Protein AF-A0A9D4VU17-F1 (afdb_monomer_lite)

Radius of gyration: 23.66 Å; chains: 1; bounding box: 59×59×57 Å

Structure (mmCIF, N/CA/C/O backbone):
data_AF-A0A9D4VU17-F1
#
_entry.id   AF-A0A9D4VU17-F1
#
loop_
_atom_site.group_PDB
_atom_site.id
_atom_site.type_symbol
_atom_site.label_atom_id
_atom_site.label_alt_id
_atom_site.label_comp_id
_atom_site.label_asym_id
_atom_site.label_entity_id
_atom_site.label_seq_id
_atom_site.pdbx_PDB_ins_code
_atom_site.Cartn_x
_atom_site.Cartn_y
_atom_site.Cartn_z
_atom_site.occupancy
_atom_site.B_iso_or_equiv
_atom_site.auth_seq_id
_atom_site.auth_comp_id
_atom_site.auth_asym_id
_atom_site.auth_atom_id
_atom_site.pdbx_PDB_model_num
ATOM 1 N N . MET A 1 1 ? -28.775 25.127 5.086 1.00 51.19 1 MET A N 1
ATOM 2 C CA . MET A 1 1 ? -27.783 24.186 5.653 1.00 51.19 1 MET A CA 1
ATOM 3 C C . MET A 1 1 ? -27.548 23.067 4.650 1.00 51.19 1 MET A C 1
ATOM 5 O O . MET A 1 1 ? -28.508 22.643 4.019 1.00 51.19 1 MET A O 1
ATOM 9 N N . SER A 1 2 ? -26.298 22.647 4.430 1.00 63.25 2 SER A N 1
ATOM 10 C CA . SER A 1 2 ? -25.996 21.552 3.494 1.00 63.25 2 SER A CA 1
ATOM 11 C C . SER A 1 2 ? -26.640 20.259 3.992 1.00 63.25 2 SER A C 1
ATOM 13 O O . SER A 1 2 ? -26.365 19.844 5.111 1.00 63.25 2 SER A O 1
ATOM 15 N N . THR A 1 3 ? -27.484 19.626 3.178 1.00 77.94 3 THR A N 1
ATOM 16 C CA . THR A 1 3 ? -28.106 18.319 3.468 1.00 77.94 3 THR A CA 1
ATOM 17 C C . THR A 1 3 ? -27.304 17.149 2.893 1.00 77.94 3 THR A C 1
ATOM 19 O O . THR A 1 3 ? -27.727 15.997 2.978 1.00 77.94 3 THR A O 1
ATOM 22 N N . LYS A 1 4 ? -26.145 17.437 2.287 1.00 85.31 4 LYS A N 1
ATOM 23 C CA . LYS A 1 4 ? -25.330 16.484 1.527 1.00 85.31 4 LYS A CA 1
ATOM 24 C C . LYS A 1 4 ? -23.937 16.342 2.129 1.00 85.31 4 LYS A C 1
ATOM 26 O O . LYS A 1 4 ? -23.387 17.309 2.660 1.00 85.31 4 LYS A O 1
ATOM 31 N N . GLN A 1 5 ? -23.380 15.141 2.002 1.00 86.12 5 GLN A N 1
ATOM 32 C CA . GLN A 1 5 ? -21.989 14.845 2.333 1.00 86.12 5 GLN A CA 1
ATOM 33 C C . GLN A 1 5 ? -21.035 15.671 1.466 1.00 86.12 5 GLN A C 1
ATOM 35 O O . GLN A 1 5 ? -21.321 15.969 0.302 1.00 86.12 5 GLN A O 1
ATOM 40 N N . LEU A 1 6 ? -19.879 16.017 2.028 1.00 84.12 6 LEU A N 1
ATOM 41 C CA . LEU A 1 6 ? -18.801 16.634 1.267 1.00 84.12 6 LEU A CA 1
ATOM 42 C C . LEU A 1 6 ? -18.226 15.618 0.263 1.00 84.12 6 LEU A C 1
ATOM 44 O O . LEU A 1 6 ? -18.105 14.434 0.598 1.00 84.12 6 LEU A O 1
ATOM 48 N N . PRO A 1 7 ? -17.811 16.056 -0.943 1.00 82.00 7 PRO A N 1
ATOM 49 C CA . PRO A 1 7 ? -17.405 15.184 -2.054 1.00 82.00 7 PRO A CA 1
ATOM 50 C C . PRO A 1 7 ? -16.007 14.568 -1.863 1.00 82.00 7 PRO A C 1
ATOM 52 O O . PRO A 1 7 ? -15.295 14.290 -2.824 1.00 82.00 7 PRO A O 1
ATOM 55 N N . PHE A 1 8 ? -15.589 14.378 -0.616 1.00 79.44 8 PHE A N 1
ATOM 56 C CA . PHE A 1 8 ? -14.314 13.786 -0.254 1.00 79.44 8 PHE A CA 1
ATOM 57 C C . PHE A 1 8 ? -14.536 12.371 0.292 1.00 79.44 8 PHE A C 1
ATOM 59 O O . PHE A 1 8 ? -15.479 12.155 1.063 1.00 79.44 8 PHE A O 1
ATOM 66 N N . PRO A 1 9 ? -13.676 11.400 -0.057 1.00 72.25 9 PRO A N 1
ATOM 67 C CA . PRO A 1 9 ? -13.704 10.067 0.535 1.00 72.25 9 PRO A CA 1
ATOM 68 C C . PRO A 1 9 ? -13.539 10.073 2.062 1.00 72.25 9 PRO A C 1
ATOM 70 O O . PRO A 1 9 ? -13.028 11.021 2.665 1.00 72.25 9 PRO A O 1
ATOM 73 N N . THR A 1 10 ? -13.932 8.976 2.702 1.00 75.25 10 THR A N 1
ATOM 74 C CA . THR A 1 10 ? -13.738 8.759 4.142 1.00 75.25 10 THR A CA 1
ATOM 75 C C . THR A 1 10 ? -12.243 8.746 4.493 1.00 75.25 10 THR A C 1
ATOM 77 O O . THR A 1 10 ? -11.455 8.062 3.840 1.00 75.25 10 THR A O 1
ATOM 80 N N . GLY A 1 11 ? -11.839 9.486 5.530 1.00 74.75 11 GLY A N 1
ATOM 81 C CA . GLY A 1 11 ? -10.439 9.621 5.943 1.00 74.75 11 GLY A CA 1
ATOM 82 C C . GLY A 1 11 ? -9.583 10.434 4.967 1.00 74.75 11 GLY A C 1
ATOM 83 O O . GLY A 1 11 ? -8.423 10.095 4.732 1.00 74.75 11 GLY A O 1
ATOM 84 N N . SER A 1 12 ? -10.134 11.489 4.373 1.00 79.88 12 SER A N 1
ATOM 85 C CA . SER A 1 12 ? -9.384 12.381 3.481 1.00 79.88 12 SER A CA 1
ATOM 86 C C . SER A 1 12 ? -8.476 13.360 4.229 1.00 79.88 12 SER A C 1
ATOM 88 O O . SER A 1 12 ? -7.417 13.702 3.710 1.00 79.88 12 SER A O 1
ATOM 90 N N . PHE A 1 13 ? -8.841 13.775 5.447 1.00 85.38 13 PHE A N 1
ATOM 91 C CA . PHE A 1 13 ? -8.178 14.881 6.144 1.00 85.38 13 PHE A CA 1
ATOM 92 C C . PHE A 1 13 ? -7.547 14.461 7.471 1.00 85.38 13 PHE A C 1
ATOM 94 O O . PHE A 1 13 ? -8.052 13.594 8.181 1.00 85.38 13 PHE A O 1
ATOM 101 N N . GLU A 1 14 ? -6.435 15.105 7.814 1.00 83.44 14 GLU A N 1
ATOM 102 C CA . GLU A 1 14 ? -5.718 14.921 9.086 1.00 83.44 14 GLU A CA 1
ATOM 103 C C . GLU A 1 14 ? -6.141 15.934 10.138 1.00 83.44 14 GLU A C 1
ATOM 105 O O . GLU A 1 14 ? -6.007 15.687 11.331 1.00 83.44 14 GLU A O 1
ATOM 110 N N . MET A 1 15 ? -6.668 17.066 9.687 1.00 92.38 15 MET A N 1
ATOM 111 C CA . MET A 1 15 ? -7.205 18.099 10.541 1.00 92.38 15 MET A CA 1
ATOM 112 C C . MET A 1 15 ? -8.434 18.703 9.880 1.00 92.38 15 MET A C 1
ATOM 114 O O . MET A 1 15 ? -8.425 18.995 8.685 1.00 92.38 15 MET A O 1
ATOM 118 N N . ILE A 1 16 ? -9.481 18.904 10.669 1.00 93.12 16 ILE A N 1
ATOM 119 C CA . ILE A 1 16 ? -10.638 19.711 10.298 1.00 93.12 16 ILE A CA 1
ATOM 120 C C . ILE A 1 16 ? -10.711 20.836 11.319 1.00 93.12 16 ILE A C 1
ATOM 122 O O . ILE A 1 16 ? -10.840 20.584 12.516 1.00 93.12 16 ILE A O 1
ATOM 126 N N . HIS A 1 17 ? -10.598 22.077 10.852 1.00 92.38 17 HIS A N 1
ATOM 127 C CA . HIS A 1 17 ? -10.687 23.260 11.699 1.00 92.38 17 HIS A CA 1
ATOM 128 C C . HIS A 1 17 ? -11.925 24.063 11.344 1.00 92.38 17 HIS A C 1
ATOM 130 O O . HIS A 1 17 ? -12.087 24.497 10.207 1.00 92.38 17 HIS A O 1
ATOM 136 N N . CYS A 1 18 ? -12.767 24.302 12.342 1.00 87.69 18 CYS A N 1
ATOM 137 C CA . CYS A 1 18 ? -13.839 25.269 12.250 1.00 87.69 18 CYS A CA 1
ATOM 138 C C . CYS A 1 18 ? -13.432 26.566 12.955 1.00 87.69 18 CYS A C 1
ATOM 140 O O . CYS A 1 18 ? -13.487 26.656 14.182 1.00 87.69 18 CYS A O 1
ATOM 142 N N . SER A 1 19 ? -13.012 27.569 12.181 1.00 83.75 19 SER A N 1
ATOM 143 C CA . SER A 1 19 ? -12.656 28.895 12.694 1.00 83.75 19 SER A CA 1
ATOM 144 C C . SER A 1 19 ? -13.832 29.853 12.559 1.00 83.75 19 SER A C 1
ATOM 146 O O . SER A 1 19 ? -14.275 30.141 11.450 1.00 83.75 19 SER A O 1
ATOM 148 N N . ARG A 1 20 ? -14.346 30.357 13.688 1.00 75.75 20 ARG A N 1
ATOM 149 C CA . ARG A 1 20 ? -15.502 31.272 13.750 1.00 75.75 20 ARG A CA 1
ATOM 150 C C . ARG A 1 20 ? -16.760 30.724 13.071 1.00 75.75 20 ARG A C 1
ATOM 152 O O . ARG A 1 20 ? -17.563 31.477 12.522 1.00 75.75 20 ARG A O 1
ATOM 159 N N . CYS A 1 21 ? -16.937 29.411 13.118 1.00 71.19 21 CYS A N 1
ATOM 160 C CA . CYS A 1 21 ? -18.095 28.773 12.521 1.00 71.19 21 CYS A CA 1
ATOM 161 C C . CYS A 1 21 ? -19.371 29.085 13.300 1.00 71.19 21 CYS A C 1
ATOM 163 O O . CYS A 1 21 ? -19.393 29.024 14.527 1.00 71.19 21 CYS A O 1
ATOM 165 N N . ARG A 1 22 ? -20.448 29.367 12.567 1.00 76.38 22 ARG A N 1
ATOM 166 C CA . ARG A 1 22 ? -21.829 29.359 13.074 1.00 76.38 22 ARG A CA 1
ATOM 167 C C . ARG A 1 22 ? -22.499 28.029 12.725 1.00 76.38 22 ARG A C 1
ATOM 169 O O . ARG A 1 22 ? -23.569 28.005 12.132 1.00 76.38 22 ARG A O 1
ATOM 176 N N . ILE A 1 23 ? -21.762 26.940 12.942 1.00 80.88 23 ILE A N 1
ATOM 177 C CA . ILE A 1 23 ? -22.233 25.580 12.691 1.00 80.88 23 ILE A CA 1
ATOM 178 C C . ILE A 1 23 ? -22.493 24.956 14.049 1.00 80.88 23 ILE A C 1
ATOM 180 O O . ILE A 1 23 ? -21.557 24.736 14.821 1.00 80.88 23 ILE A O 1
ATOM 184 N N . ASP A 1 24 ? -23.751 24.636 14.304 1.00 84.88 24 ASP A N 1
ATOM 185 C CA . ASP A 1 24 ? -24.173 23.955 15.514 1.00 84.88 24 ASP A CA 1
ATOM 186 C C . ASP A 1 24 ? -23.913 22.453 15.376 1.00 84.88 24 ASP A C 1
ATOM 188 O O . ASP A 1 24 ? -24.774 21.656 15.016 1.00 84.88 24 ASP A O 1
ATOM 192 N N . PHE A 1 25 ? -22.668 22.048 15.646 1.00 86.88 25 PHE A N 1
ATOM 193 C CA . PHE A 1 25 ? -22.210 20.656 15.512 1.00 86.88 25 PHE A CA 1
ATOM 194 C C . PHE A 1 25 ? -22.961 19.647 16.391 1.00 86.88 25 PHE A C 1
ATOM 196 O O . PHE A 1 25 ? -22.824 18.447 16.169 1.00 86.88 25 PHE A O 1
ATOM 203 N N . HIS A 1 26 ? -23.712 20.125 17.383 1.00 85.06 26 HIS A N 1
ATOM 204 C CA . HIS A 1 26 ? -24.502 19.322 18.310 1.00 85.06 26 HIS A CA 1
ATOM 205 C C . HIS A 1 26 ? -25.949 19.094 17.837 1.00 85.06 26 HIS A C 1
ATOM 207 O O . HIS A 1 26 ? -26.621 18.208 18.361 1.00 85.06 26 HIS A O 1
ATOM 213 N N . GLU A 1 27 ? -26.445 19.884 16.880 1.00 84.81 27 GLU A N 1
ATOM 214 C CA . GLU A 1 27 ? -27.807 19.756 16.361 1.00 84.81 27 GLU A CA 1
ATOM 215 C C . GLU A 1 27 ? -27.966 18.531 15.455 1.00 84.81 27 GLU A C 1
ATOM 217 O O . GLU A 1 27 ? -26.988 17.984 14.932 1.00 84.81 27 GLU A O 1
ATOM 222 N N . ASN A 1 28 ? -29.222 18.120 15.243 1.00 83.94 28 ASN A N 1
ATOM 223 C CA . ASN A 1 28 ? -29.592 16.975 14.406 1.00 83.94 28 ASN A CA 1
ATOM 224 C C . ASN A 1 28 ? -28.785 15.713 14.769 1.00 83.94 28 ASN A C 1
ATOM 226 O O . ASN A 1 28 ? -28.168 15.101 13.897 1.00 83.94 28 ASN A O 1
ATOM 230 N N . ASP A 1 29 ? -28.713 15.388 16.067 1.00 82.12 29 ASP A N 1
ATOM 231 C CA . ASP A 1 29 ? -27.946 14.257 16.622 1.00 82.12 29 ASP A CA 1
ATOM 232 C C . ASP A 1 29 ? -26.462 14.221 16.215 1.00 82.12 29 ASP A C 1
ATOM 234 O O . ASP A 1 29 ? -25.815 13.168 16.121 1.00 82.12 29 ASP A O 1
ATOM 238 N N . GLY A 1 30 ? -25.895 15.404 15.984 1.00 85.12 30 GLY A N 1
ATOM 239 C CA . GLY A 1 30 ? -24.497 15.554 15.628 1.00 85.12 30 GLY A CA 1
ATOM 240 C C . GLY A 1 30 ? -24.184 15.187 14.181 1.00 85.12 30 GLY A C 1
ATOM 241 O O . GLY A 1 30 ? -23.055 14.801 13.874 1.00 85.12 30 GLY A O 1
ATOM 242 N N . ILE A 1 31 ? -25.137 15.308 13.256 1.00 88.50 31 ILE A N 1
ATOM 243 C CA . ILE A 1 31 ? -24.932 14.917 11.854 1.00 88.50 31 ILE A CA 1
ATOM 244 C C . ILE A 1 31 ? -23.689 15.571 11.212 1.00 88.50 31 ILE A C 1
ATOM 246 O O . ILE A 1 31 ? -22.954 14.928 10.459 1.00 88.50 31 ILE A O 1
ATOM 250 N N . PHE A 1 32 ? -23.382 16.826 11.563 1.00 89.56 32 PHE A N 1
ATOM 251 C CA . PHE A 1 32 ? -22.202 17.540 11.062 1.00 89.56 32 PHE A CA 1
ATOM 252 C C . PHE A 1 32 ? -20.893 17.070 11.705 1.00 89.56 32 PHE A C 1
ATOM 254 O O . PHE A 1 32 ? -19.857 17.017 11.031 1.00 89.56 32 PHE A O 1
ATOM 261 N N . ILE A 1 33 ? -20.914 16.707 12.993 1.00 89.50 33 ILE A N 1
ATOM 262 C CA . ILE A 1 33 ? -19.728 16.158 13.661 1.00 89.50 33 ILE A CA 1
ATOM 263 C C . ILE A 1 33 ? -19.448 14.734 13.166 1.00 89.50 33 ILE A C 1
ATOM 265 O O . ILE A 1 33 ? -18.291 14.383 12.940 1.00 89.50 33 ILE A O 1
ATOM 269 N N . ARG A 1 34 ? -20.494 13.955 12.856 1.00 88.56 34 ARG A N 1
ATOM 270 C CA . ARG A 1 34 ? -20.387 12.629 12.224 1.00 88.56 34 ARG A CA 1
ATOM 271 C C . ARG A 1 34 ? -19.802 12.711 10.818 1.00 88.56 34 ARG A C 1
ATOM 273 O O . ARG A 1 34 ? -18.886 11.952 10.506 1.00 88.56 34 ARG A O 1
ATOM 280 N N . GLU A 1 35 ? -20.239 13.670 10.004 1.00 88.62 35 GLU A N 1
ATOM 281 C CA . GLU A 1 35 ? -19.639 13.928 8.689 1.00 88.62 35 GLU A CA 1
ATOM 282 C C . GLU A 1 35 ? -18.173 14.368 8.799 1.00 88.62 35 GLU A C 1
ATOM 284 O O . GLU A 1 35 ? -17.310 13.849 8.088 1.00 88.62 35 GLU A O 1
ATOM 289 N N . SER A 1 36 ? -17.854 15.249 9.752 1.00 90.38 36 SER A N 1
ATOM 290 C CA . SER A 1 36 ? -16.460 15.592 10.061 1.00 90.38 36 SER A CA 1
ATOM 291 C C . SER A 1 36 ? -15.667 14.337 10.439 1.00 90.38 36 SER A C 1
ATOM 293 O O . SER A 1 36 ? -14.556 14.128 9.961 1.00 90.38 36 SER A O 1
ATOM 295 N N . GLY A 1 37 ? -16.263 13.434 11.218 1.00 88.62 37 GLY A N 1
ATOM 296 C CA . GLY A 1 37 ? -15.655 12.163 11.586 1.00 88.62 37 GLY A CA 1
ATOM 297 C C . GLY A 1 37 ? -15.478 11.174 10.445 1.00 88.62 37 GLY A C 1
ATOM 298 O O . GLY A 1 37 ? -14.492 10.434 10.453 1.00 88.62 37 GLY A O 1
ATOM 299 N N . ARG A 1 38 ? -16.364 11.173 9.447 1.00 86.94 38 ARG A N 1
ATOM 300 C CA . ARG A 1 38 ? -16.181 10.419 8.202 1.00 86.94 38 ARG A CA 1
ATOM 301 C C . ARG A 1 38 ? -14.950 10.927 7.457 1.00 86.94 38 ARG A C 1
ATOM 303 O O . ARG A 1 38 ? -14.122 10.140 7.010 1.00 86.94 38 ARG A O 1
ATOM 310 N N . LEU A 1 39 ? -14.807 12.241 7.351 1.00 86.56 39 LEU A N 1
ATOM 311 C CA . LEU A 1 39 ? -13.727 12.896 6.620 1.00 86.56 39 LEU A CA 1
ATOM 312 C C . LEU A 1 39 ? -12.370 12.815 7.324 1.00 86.56 39 LEU A C 1
ATOM 314 O O . LEU A 1 39 ? -11.338 12.740 6.655 1.00 86.56 39 LEU A O 1
ATOM 318 N N . LEU A 1 40 ? -12.367 12.796 8.654 1.00 87.00 40 LEU A N 1
ATOM 319 C CA . LEU A 1 40 ? -11.160 12.766 9.467 1.00 87.00 40 LEU A CA 1
ATOM 320 C C . LEU A 1 40 ? -10.533 11.361 9.512 1.00 87.00 40 LEU A C 1
ATOM 322 O O . LEU A 1 40 ? -11.207 10.352 9.754 1.00 87.00 40 LEU A O 1
ATOM 326 N N . ARG A 1 41 ? -9.218 11.281 9.301 1.00 78.75 41 ARG A N 1
ATOM 327 C CA . ARG A 1 41 ? -8.417 10.056 9.466 1.00 78.75 41 ARG A CA 1
ATOM 328 C C . ARG A 1 41 ? -8.339 9.625 10.933 1.00 78.75 41 ARG A C 1
ATOM 330 O O . ARG A 1 41 ? -8.543 10.433 11.837 1.00 78.75 41 ARG A O 1
ATOM 337 N N . SER A 1 42 ? -8.013 8.353 11.174 1.00 76.56 42 SER A N 1
ATOM 338 C CA . SER A 1 42 ? -7.587 7.902 12.507 1.00 76.56 42 SER A CA 1
ATOM 339 C C . SER A 1 42 ? -6.365 8.709 12.963 1.00 76.56 42 SER A C 1
ATOM 341 O O . SER A 1 42 ? -5.480 8.997 12.158 1.00 76.56 42 SER A O 1
ATOM 343 N N . ASN A 1 43 ? -6.335 9.086 14.239 1.00 80.88 43 ASN A N 1
ATOM 344 C CA . ASN A 1 43 ? -5.428 10.061 14.857 1.00 80.88 43 ASN A CA 1
ATOM 345 C C . ASN A 1 43 ? -5.468 11.477 14.254 1.00 80.88 43 ASN A C 1
ATOM 347 O O . ASN A 1 43 ? -4.562 12.270 14.500 1.00 80.88 43 ASN A O 1
ATOM 351 N N . GLY A 1 44 ? -6.495 11.811 13.469 1.00 86.62 44 GLY A N 1
ATOM 352 C CA . GLY A 1 44 ? -6.708 13.177 13.002 1.00 86.62 44 GLY A CA 1
ATOM 353 C C . GLY A 1 44 ? -7.276 14.087 14.094 1.00 86.62 44 GLY A C 1
ATOM 354 O O . GLY A 1 44 ? -7.844 13.615 15.083 1.00 86.62 44 GLY A O 1
ATOM 355 N N . TYR A 1 45 ? -7.154 15.396 13.882 1.00 92.62 45 TYR A N 1
ATOM 356 C CA . TYR A 1 45 ? -7.566 16.438 14.820 1.00 92.62 45 TYR A CA 1
ATOM 357 C C . TYR A 1 45 ? -8.825 17.168 14.355 1.00 92.62 45 TYR A C 1
ATOM 359 O O . TYR A 1 45 ? -8.902 17.661 13.230 1.00 92.62 45 TYR A O 1
ATOM 367 N N . PHE A 1 46 ? -9.800 17.306 15.243 1.00 93.56 46 PHE A N 1
ATOM 368 C CA . PHE A 1 46 ? -10.904 18.239 15.055 1.00 93.56 46 PHE A CA 1
ATOM 369 C C . PHE A 1 46 ? -10.673 19.455 15.946 1.00 93.56 46 PHE A C 1
ATOM 371 O O . PHE A 1 46 ? -10.541 19.321 17.161 1.00 93.56 46 PHE A O 1
ATOM 378 N N . VAL A 1 47 ? -10.602 20.639 15.343 1.00 92.12 47 VAL A N 1
ATOM 379 C CA . VAL A 1 47 ? -10.398 21.903 16.051 1.00 92.12 47 VAL A CA 1
ATOM 380 C C . VAL A 1 47 ? -11.659 22.737 15.922 1.00 92.12 47 VAL A C 1
ATOM 382 O O . VAL A 1 47 ? -12.077 23.087 14.818 1.00 92.12 47 VAL A O 1
ATOM 385 N N . TYR A 1 48 ? -12.246 23.090 17.057 1.00 89.12 48 TYR A N 1
ATOM 386 C CA . TYR A 1 48 ? -13.395 23.979 17.132 1.00 89.12 48 TYR A CA 1
ATOM 387 C C . TYR A 1 48 ? -12.964 25.287 17.782 1.00 89.12 48 TYR A C 1
ATOM 389 O O . TYR A 1 48 ? -12.654 25.320 18.972 1.00 89.12 48 TYR A O 1
ATOM 397 N N . SER A 1 49 ? -12.919 26.356 16.990 1.00 85.25 49 SER A N 1
ATOM 398 C CA . SER A 1 49 ? -12.608 27.707 17.454 1.00 85.25 49 SER A CA 1
ATOM 399 C C . SER A 1 49 ? -13.848 28.583 17.310 1.00 85.25 49 SER A C 1
ATOM 401 O O . SER A 1 49 ? -14.075 29.182 16.255 1.00 85.25 49 SER A O 1
ATOM 403 N N . ALA A 1 50 ? -14.661 28.655 18.362 1.00 72.69 50 ALA A N 1
ATOM 404 C CA . ALA A 1 50 ? -15.868 29.476 18.381 1.00 72.69 50 ALA A CA 1
ATOM 405 C C . ALA A 1 50 ? -15.587 30.844 19.033 1.00 72.69 50 ALA A C 1
ATOM 407 O O . ALA A 1 50 ? -14.861 30.901 20.025 1.00 72.69 50 ALA A O 1
ATOM 408 N N . PRO A 1 51 ? -16.144 31.960 18.523 1.00 58.62 51 PRO A N 1
ATOM 409 C CA . PRO A 1 51 ? -15.931 33.281 19.113 1.00 58.62 51 PRO A CA 1
ATOM 410 C C . PRO A 1 51 ? -16.408 33.338 20.578 1.00 58.62 51 PRO A C 1
ATOM 412 O O . PRO A 1 51 ? -17.283 32.564 20.972 1.00 58.62 51 PRO A O 1
ATOM 415 N N . PRO A 1 52 ? -15.958 34.328 21.373 1.00 53.81 52 PRO A N 1
ATOM 416 C CA . PRO A 1 52 ? -16.411 34.513 22.755 1.00 53.81 52 PRO A CA 1
ATOM 417 C C . PRO A 1 52 ? -17.894 34.913 22.860 1.00 53.81 52 PRO A C 1
ATOM 419 O O . PRO A 1 52 ? -18.397 35.063 23.970 1.00 53.81 52 PRO A O 1
ATOM 422 N N . ALA A 1 53 ? -18.591 35.072 21.728 1.00 46.84 53 ALA A N 1
ATOM 423 C CA . ALA A 1 53 ? -20.009 35.404 21.650 1.00 46.84 53 ALA A CA 1
ATOM 424 C C . ALA A 1 53 ? -20.895 34.394 22.397 1.00 46.84 53 ALA A C 1
ATOM 426 O O . ALA A 1 53 ? -21.838 34.811 23.056 1.00 46.84 53 ALA A O 1
ATOM 427 N N . TYR A 1 54 ? -20.546 33.104 22.390 1.00 57.00 54 TYR A N 1
ATOM 428 C CA . TYR A 1 54 ? -21.347 32.089 23.077 1.00 57.00 54 TYR A CA 1
ATOM 429 C C . TYR A 1 54 ? -21.053 31.983 24.580 1.00 57.00 54 TYR A C 1
ATOM 431 O O . TYR A 1 54 ? -21.878 31.493 25.330 1.00 57.00 54 TYR A O 1
ATOM 439 N N . ARG A 1 55 ? -19.925 32.505 25.085 1.00 56.50 55 ARG A N 1
ATOM 440 C CA . ARG A 1 55 ? -19.554 32.360 26.510 1.00 56.50 55 ARG A CA 1
ATOM 441 C C . ARG A 1 55 ? -20.526 33.073 27.470 1.00 56.50 55 ARG A C 1
ATOM 443 O O . ARG A 1 55 ? -20.555 32.748 28.651 1.00 56.50 55 ARG A O 1
ATOM 450 N N . LYS A 1 56 ? -21.280 34.066 26.982 1.00 55.53 56 LYS A N 1
ATOM 451 C CA . LYS A 1 56 ? -22.292 34.804 27.760 1.00 55.53 56 LYS A CA 1
ATOM 452 C C . LYS A 1 56 ? -23.713 34.265 27.577 1.00 55.53 56 LYS A C 1
ATOM 454 O O . LYS A 1 56 ? -24.615 34.750 28.255 1.00 55.53 56 LYS A O 1
ATOM 459 N N . ASP A 1 57 ? -23.906 33.310 26.674 1.00 63.72 57 ASP A N 1
ATOM 460 C CA . ASP A 1 57 ? -25.211 32.720 26.414 1.00 63.72 57 ASP A CA 1
ATOM 461 C C . ASP A 1 57 ? -25.508 31.655 27.473 1.00 63.72 57 ASP A C 1
ATOM 463 O O . ASP A 1 57 ? -24.647 30.822 27.775 1.00 63.72 57 ASP A O 1
ATOM 467 N N . LYS A 1 58 ? -26.707 31.679 28.065 1.00 64.38 58 LYS A N 1
ATOM 468 C CA . LYS A 1 58 ? -27.069 30.742 29.149 1.00 64.38 58 LYS A CA 1
ATOM 469 C C . LYS A 1 58 ? -27.053 29.282 28.683 1.00 64.38 58 LYS A C 1
ATOM 471 O O . LYS A 1 58 ? -26.853 28.389 29.500 1.00 64.38 58 LYS A O 1
ATOM 476 N N . ASP A 1 59 ? -27.189 29.068 27.377 1.00 67.94 59 ASP A N 1
ATOM 477 C CA . ASP A 1 59 ? -27.272 27.752 26.745 1.00 67.94 59 ASP A CA 1
ATOM 478 C C . ASP A 1 59 ? -25.902 27.164 26.368 1.00 67.94 59 ASP A C 1
ATOM 480 O O . ASP A 1 59 ? -25.795 25.979 26.051 1.00 67.94 59 ASP A O 1
ATOM 484 N N . PHE A 1 60 ? -24.819 27.948 26.435 1.00 73.62 60 PHE A N 1
ATOM 485 C CA . PHE A 1 60 ? -23.486 27.482 26.041 1.00 73.62 60 PHE A CA 1
ATOM 486 C C . PHE A 1 60 ? -22.956 26.280 26.838 1.00 73.62 60 PHE A C 1
ATOM 488 O O . PHE A 1 60 ? -22.397 25.381 26.205 1.00 73.62 60 PHE A O 1
ATOM 495 N N . PRO A 1 61 ? -23.143 26.189 28.172 1.00 76.06 61 PRO A N 1
ATOM 496 C CA . PRO A 1 61 ? -22.791 24.982 28.920 1.00 76.06 61 PRO A CA 1
ATOM 497 C C . PRO A 1 61 ? -23.507 23.733 28.383 1.00 76.06 61 PRO A C 1
ATOM 499 O O . PRO A 1 61 ? -22.881 22.696 28.194 1.00 76.06 61 PRO A O 1
ATOM 502 N N . VAL A 1 62 ? -24.789 23.857 28.025 1.00 80.88 62 VAL A N 1
ATOM 503 C CA . VAL A 1 62 ? -25.597 22.749 27.491 1.00 80.88 62 VAL A CA 1
ATOM 504 C C . VAL A 1 62 ? -25.110 22.326 26.103 1.00 80.88 62 VAL A C 1
ATOM 506 O O . VAL A 1 62 ? -25.011 21.134 25.810 1.00 80.88 62 VAL A O 1
ATOM 509 N N . ILE A 1 63 ? -24.785 23.291 25.238 1.00 81.06 63 ILE A N 1
ATOM 510 C CA . ILE A 1 63 ? -24.219 23.033 23.905 1.00 81.06 63 ILE A CA 1
ATOM 511 C C . ILE A 1 63 ? -22.874 22.307 24.022 1.00 81.06 63 ILE A C 1
ATOM 513 O O . ILE A 1 63 ? -22.613 21.350 23.288 1.00 81.06 63 ILE A O 1
ATOM 517 N N . TRP A 1 64 ? -22.029 22.751 24.954 1.00 84.25 64 TRP A N 1
ATOM 518 C CA . TRP A 1 64 ? -20.736 22.139 25.225 1.00 84.25 64 TRP A CA 1
ATOM 519 C C . TRP A 1 64 ? -20.881 20.689 25.694 1.00 84.25 64 TRP A C 1
ATOM 521 O O . TRP A 1 64 ? -20.263 19.805 25.102 1.00 84.25 64 TRP A O 1
ATOM 531 N N . ASP A 1 65 ? -21.748 20.426 26.673 1.00 85.25 65 ASP A N 1
ATOM 532 C CA . ASP A 1 65 ? -21.981 19.078 27.199 1.00 85.25 65 ASP A CA 1
ATOM 533 C C . ASP A 1 65 ? -22.513 18.131 26.118 1.00 85.25 65 ASP A C 1
ATOM 535 O O . ASP A 1 65 ? -22.042 17.000 25.992 1.00 85.25 65 ASP A O 1
ATOM 539 N N . LYS A 1 66 ? -23.431 18.601 25.262 1.00 87.00 66 LYS A N 1
ATOM 540 C CA . LYS A 1 66 ? -23.911 17.823 24.108 1.00 87.00 66 LYS A CA 1
ATOM 541 C C . LYS A 1 66 ? -22.777 17.473 23.143 1.00 87.00 66 LYS A C 1
ATOM 543 O O . LYS A 1 66 ? -22.681 16.327 22.708 1.00 87.00 66 LYS A O 1
ATOM 548 N N . LEU A 1 67 ? -21.911 18.433 22.810 1.00 86.81 67 LEU A N 1
ATOM 549 C CA . LEU A 1 67 ? -20.795 18.207 21.889 1.00 86.81 67 LEU A CA 1
ATOM 550 C C . LEU A 1 67 ? -19.746 17.256 22.483 1.00 86.81 67 LEU A C 1
ATOM 552 O O . LEU A 1 67 ? -19.245 16.375 21.780 1.00 86.81 67 LEU A O 1
ATOM 556 N N . VAL A 1 68 ? -19.430 17.400 23.772 1.00 87.88 68 VAL A N 1
ATOM 557 C CA . VAL A 1 68 ? -18.532 16.483 24.486 1.00 87.88 68 VAL A CA 1
ATOM 558 C C . VAL A 1 68 ? -19.135 15.081 24.516 1.00 87.88 68 VAL A C 1
ATOM 560 O O . VAL A 1 68 ? -18.468 14.147 24.090 1.00 87.88 68 VAL A O 1
ATOM 563 N N . ASN A 1 69 ? -20.410 14.930 24.876 1.00 88.50 69 ASN A N 1
ATOM 564 C CA . ASN A 1 69 ? -21.081 13.628 24.891 1.00 88.50 69 ASN A CA 1
ATOM 565 C C . ASN A 1 69 ? -21.085 12.958 23.508 1.00 88.50 69 ASN A C 1
ATOM 567 O O . ASN A 1 69 ? -20.746 11.780 23.399 1.00 88.50 69 ASN A O 1
ATOM 571 N N . LEU A 1 70 ? -21.392 13.705 22.440 1.00 88.25 70 LEU A N 1
ATOM 572 C CA . LEU A 1 70 ? -21.347 13.198 21.063 1.00 88.25 70 LEU A CA 1
ATOM 573 C C . LEU A 1 70 ? -19.934 12.764 20.658 1.00 88.25 70 LEU A C 1
ATOM 575 O O . LEU A 1 70 ? -19.742 11.665 20.141 1.00 88.25 70 LEU A O 1
ATOM 579 N N . THR A 1 71 ? -18.929 13.605 20.900 1.00 89.31 71 THR A N 1
ATOM 580 C CA . THR A 1 71 ? -17.539 13.296 20.526 1.00 89.31 71 THR A CA 1
ATOM 581 C C . THR A 1 71 ? -16.967 12.138 21.347 1.00 89.31 71 THR A C 1
ATOM 583 O O . THR A 1 71 ? -16.293 11.274 20.787 1.00 89.31 71 THR A O 1
ATOM 586 N N . THR A 1 72 ? -17.305 12.033 22.633 1.00 87.94 72 THR A N 1
ATOM 587 C CA . THR A 1 72 ? -16.968 10.880 23.480 1.00 87.94 72 THR A CA 1
ATOM 588 C C . THR A 1 72 ? -17.664 9.603 23.002 1.00 87.94 72 THR A C 1
ATOM 590 O O . THR A 1 72 ? -17.011 8.565 22.898 1.00 87.94 72 THR A O 1
ATOM 593 N N . ALA A 1 73 ? -18.941 9.665 22.608 1.00 86.44 73 ALA A N 1
ATOM 594 C CA . ALA A 1 73 ? -19.652 8.537 21.995 1.00 86.44 73 ALA A CA 1
ATOM 595 C C . ALA A 1 73 ? -19.020 8.095 20.660 1.00 86.44 73 ALA A C 1
ATOM 597 O O . ALA A 1 73 ? -19.023 6.909 20.323 1.00 86.44 73 ALA A O 1
ATOM 598 N N . MET A 1 74 ? -18.422 9.035 19.922 1.00 86.12 74 MET A N 1
ATOM 599 C CA . MET A 1 74 ? -17.614 8.783 18.723 1.00 86.12 74 MET A CA 1
ATOM 600 C C . MET A 1 74 ? -16.178 8.315 19.030 1.00 86.12 74 MET A C 1
ATOM 602 O O . MET A 1 74 ? -15.382 8.160 18.100 1.00 86.12 74 MET A O 1
ATOM 606 N N . CYS A 1 75 ? -15.843 8.072 20.302 1.00 87.06 75 CYS A N 1
ATOM 607 C CA . CYS A 1 75 ? -14.525 7.649 20.782 1.00 87.06 75 CYS A CA 1
ATOM 608 C C . CYS A 1 75 ? -13.411 8.667 20.498 1.00 87.06 75 CYS A C 1
ATOM 610 O O . CYS A 1 75 ? -12.271 8.305 20.207 1.00 87.06 75 CYS A O 1
ATOM 612 N N . TRP A 1 76 ? -13.739 9.958 20.534 1.00 90.12 76 TRP A N 1
ATOM 613 C CA . TRP A 1 76 ? -12.753 11.028 20.434 1.00 90.12 76 TRP A CA 1
ATOM 614 C C . TRP A 1 76 ? -12.340 11.478 21.823 1.00 90.12 76 TRP A C 1
ATOM 616 O O . TRP A 1 76 ? -13.154 11.537 22.746 1.00 90.12 76 TRP A O 1
ATOM 626 N N . ARG A 1 77 ? -11.073 11.866 21.954 1.00 90.56 77 ARG A N 1
ATOM 627 C CA . ARG A 1 77 ? -10.544 12.423 23.196 1.00 90.56 77 ARG A CA 1
ATOM 628 C C . ARG A 1 77 ? -10.303 13.914 23.040 1.00 90.56 77 ARG A C 1
ATOM 630 O O . ARG A 1 77 ? -9.634 14.343 22.103 1.00 90.56 77 ARG A O 1
ATOM 637 N N . LEU A 1 78 ? -10.819 14.702 23.977 1.00 90.44 78 LEU A N 1
ATOM 638 C CA . LEU A 1 78 ? -10.478 16.116 24.103 1.00 90.44 78 LEU A CA 1
ATOM 639 C C . LEU A 1 78 ? -9.033 16.227 24.616 1.00 90.44 78 LEU A C 1
ATOM 641 O O . LEU A 1 78 ? -8.720 15.735 25.698 1.00 90.44 78 LEU A O 1
ATOM 645 N N . ILE A 1 79 ? -8.146 16.841 23.832 1.00 91.62 79 ILE A N 1
ATOM 646 C CA . ILE A 1 79 ? -6.711 16.952 24.156 1.00 91.62 79 ILE A CA 1
ATOM 647 C C . ILE A 1 79 ? -6.300 18.347 24.611 1.00 91.62 79 ILE A C 1
ATOM 649 O O . ILE A 1 79 ? -5.289 18.503 25.289 1.00 91.62 79 ILE A O 1
ATOM 653 N N . ALA A 1 80 ? -7.066 19.368 24.234 1.00 87.38 80 ALA A N 1
ATOM 654 C CA . ALA A 1 80 ? -6.823 20.733 24.662 1.00 87.38 80 ALA A CA 1
ATOM 655 C C . ALA A 1 80 ? -8.128 21.522 24.671 1.00 87.38 80 ALA A C 1
ATOM 657 O O . ALA A 1 80 ? -8.919 21.443 23.733 1.00 87.38 80 ALA A O 1
ATOM 658 N N . HIS A 1 81 ? -8.316 22.332 25.708 1.00 86.62 81 HIS A N 1
ATOM 659 C CA . HIS A 1 81 ? -9.380 23.321 25.785 1.00 86.62 81 HIS A CA 1
ATOM 660 C C . HIS A 1 81 ? -8.799 24.597 26.395 1.00 86.62 81 HIS A C 1
ATOM 662 O O . HIS A 1 81 ? -8.408 24.618 27.562 1.00 86.62 81 HIS A O 1
ATOM 668 N N . LYS A 1 82 ? -8.670 25.652 25.584 1.00 80.19 82 LYS A N 1
ATOM 669 C CA . LYS A 1 82 ? -8.169 26.957 26.027 1.00 80.19 82 LYS A CA 1
ATOM 670 C C . LYS A 1 82 ? -8.950 28.081 25.370 1.00 80.19 82 LYS A C 1
ATOM 672 O O . LYS A 1 82 ? -9.005 28.189 24.148 1.00 80.19 82 LYS A O 1
ATOM 677 N N . VAL A 1 83 ? -9.457 28.984 26.206 1.00 75.19 83 VAL A N 1
ATOM 678 C CA . VAL A 1 83 ? -10.130 30.227 25.810 1.00 75.19 83 VAL A CA 1
ATOM 679 C C . VAL A 1 83 ? -11.349 29.977 24.908 1.00 75.19 83 VAL A C 1
ATOM 681 O O . VAL A 1 83 ? -12.460 29.863 25.415 1.00 75.19 83 VAL A O 1
ATOM 684 N N . GLN A 1 84 ? -11.141 29.928 23.595 1.00 78.38 84 GLN A N 1
ATOM 685 C CA . GLN A 1 84 ? -12.153 29.810 22.538 1.00 78.38 84 GLN A CA 1
ATOM 686 C C . GLN A 1 84 ? -11.943 28.577 21.656 1.00 78.38 84 GLN A C 1
ATOM 688 O O . GLN A 1 84 ? -12.713 28.348 20.727 1.00 78.38 84 GLN A O 1
ATOM 693 N N . THR A 1 85 ? -10.885 27.809 21.919 1.00 85.19 85 THR A N 1
ATOM 694 C CA . THR A 1 85 ? -10.477 26.687 21.084 1.00 85.19 85 THR A CA 1
ATOM 695 C C . THR A 1 85 ? -10.509 25.403 21.889 1.00 85.19 85 THR A C 1
ATOM 697 O O . THR A 1 85 ? -9.896 25.300 22.956 1.00 85.19 85 THR A O 1
ATOM 700 N N . ALA A 1 86 ? -11.189 24.413 21.330 1.00 89.00 86 ALA A N 1
ATOM 701 C CA . ALA A 1 86 ? -11.184 23.042 21.790 1.00 89.00 86 ALA A CA 1
ATOM 702 C C . ALA A 1 86 ? -10.647 22.138 20.678 1.00 89.00 86 ALA A C 1
ATOM 704 O O . ALA A 1 86 ? -10.948 22.339 19.499 1.00 89.00 86 ALA A O 1
ATOM 705 N N . ILE A 1 87 ? -9.806 21.181 21.055 1.00 91.56 87 ILE A N 1
ATOM 706 C CA . ILE A 1 87 ? -9.149 20.260 20.132 1.00 91.56 87 ILE A CA 1
ATOM 707 C C . ILE A 1 87 ? -9.446 18.841 20.583 1.00 91.56 87 ILE A C 1
ATOM 709 O O . ILE A 1 87 ? -9.115 18.461 21.708 1.00 91.56 87 ILE A O 1
ATOM 713 N N . TRP A 1 88 ? -10.013 18.054 19.676 1.00 93.38 88 TRP A N 1
ATOM 714 C CA . TRP A 1 88 ? -10.218 16.623 19.837 1.00 93.38 88 TRP A CA 1
ATOM 715 C C . TRP A 1 88 ? -9.281 15.852 18.919 1.00 93.38 88 TRP A C 1
ATOM 717 O O . TRP A 1 88 ? -8.976 16.298 17.813 1.00 93.38 88 TRP A O 1
ATOM 727 N N . ILE A 1 89 ? -8.871 14.669 19.363 1.00 91.69 89 ILE A N 1
ATOM 728 C CA . ILE A 1 89 ? -8.213 13.664 18.533 1.00 91.69 89 ILE A CA 1
ATOM 729 C C . ILE A 1 89 ? -9.157 12.476 18.333 1.00 91.69 89 ILE A C 1
ATOM 731 O O . ILE A 1 89 ? -9.734 11.955 19.292 1.00 91.69 89 ILE A O 1
ATOM 735 N N . LYS A 1 90 ? -9.313 12.040 17.080 1.00 86.75 90 LYS A N 1
ATOM 736 C CA . LYS A 1 90 ? -10.009 10.796 16.731 1.00 86.75 90 LYS A CA 1
ATOM 737 C C . LYS A 1 90 ? -9.054 9.636 16.972 1.00 86.75 90 LYS A C 1
ATOM 739 O O . LYS A 1 90 ? -8.296 9.283 16.073 1.00 86.75 90 LYS A O 1
ATOM 744 N N . GLU A 1 91 ? -9.023 9.091 18.183 1.00 74.00 91 GLU A N 1
ATOM 745 C CA . GLU A 1 91 ? -8.050 8.052 18.516 1.00 74.00 91 GLU A CA 1
ATOM 746 C C . GLU A 1 91 ? -8.197 6.817 17.633 1.00 74.00 91 GLU A C 1
ATOM 748 O O . GLU A 1 91 ? -9.284 6.369 17.270 1.00 74.00 91 GLU A O 1
ATOM 753 N N . ASN A 1 92 ? -7.048 6.270 17.270 1.00 61.56 92 ASN A N 1
ATOM 754 C CA . ASN A 1 92 ? -6.950 5.084 16.446 1.00 61.56 92 ASN A CA 1
ATOM 755 C C . ASN A 1 92 ? -7.208 3.769 17.207 1.00 61.56 92 ASN A C 1
ATOM 757 O O . ASN A 1 92 ? -7.381 2.714 16.604 1.00 61.56 92 ASN A O 1
ATOM 761 N N . SER A 1 93 ? -7.209 3.814 18.534 1.00 46.81 93 SER A N 1
ATOM 762 C CA . SER A 1 93 ? -7.000 2.647 19.389 1.00 46.81 93 SER A CA 1
ATOM 763 C C . SER A 1 93 ? -8.197 1.706 19.533 1.00 46.81 93 SER A C 1
ATOM 765 O O . SER A 1 93 ? -8.049 0.690 20.206 1.00 46.81 93 SER A O 1
ATOM 767 N N . GLN A 1 94 ? -9.380 1.978 18.971 1.00 52.31 94 GLN A N 1
ATOM 768 C CA . GLN A 1 94 ? -10.549 1.191 19.370 1.00 52.31 94 GLN A CA 1
ATOM 769 C C . GLN A 1 94 ? -11.669 1.104 18.302 1.00 52.31 94 GLN A C 1
ATOM 771 O O . GLN A 1 94 ? -12.718 1.737 18.460 1.00 52.31 94 GLN A O 1
ATOM 776 N N . PRO A 1 95 ? -11.571 0.221 17.282 1.00 57.91 95 PRO A N 1
ATOM 777 C CA . PRO A 1 95 ? -12.775 -0.376 16.692 1.00 57.91 95 PRO A CA 1
ATOM 778 C C . PRO A 1 95 ? -13.703 -0.934 17.788 1.00 57.91 95 PRO A C 1
ATOM 780 O O . PRO A 1 95 ? -14.918 -0.862 17.661 1.00 57.91 95 PRO A O 1
ATOM 783 N N . SER A 1 96 ? -13.134 -1.418 18.897 1.00 64.62 96 SER A N 1
ATOM 784 C CA . SER A 1 96 ? -13.817 -1.906 20.100 1.00 64.62 96 SER A CA 1
ATOM 785 C C . SER A 1 96 ? -14.681 -0.863 20.811 1.00 64.62 96 SER A C 1
ATOM 787 O O . SER A 1 96 ? -15.793 -1.204 21.176 1.00 64.62 96 SER A O 1
ATOM 789 N N . CYS A 1 97 ? -14.246 0.391 20.951 1.00 77.25 97 CYS A N 1
ATOM 790 C CA . CYS A 1 97 ? -15.015 1.456 21.612 1.00 77.25 97 CYS A CA 1
ATOM 791 C C . CYS A 1 97 ? -16.238 1.821 20.772 1.00 77.25 97 CYS A C 1
ATOM 793 O O . CYS A 1 97 ? -17.353 1.834 21.279 1.00 77.25 97 CYS A O 1
ATOM 795 N N . LEU A 1 98 ? -16.059 2.022 19.460 1.00 75.75 98 LEU A N 1
ATOM 796 C CA . LEU A 1 98 ? -17.179 2.319 18.563 1.00 75.75 98 LEU A CA 1
ATOM 797 C C . LEU A 1 98 ? -18.164 1.147 18.495 1.00 75.75 98 LEU A C 1
ATOM 799 O O . LEU A 1 98 ? -19.372 1.358 18.537 1.00 75.75 98 LEU A O 1
ATOM 803 N N . LEU A 1 99 ? -17.663 -0.090 18.431 1.00 69.81 99 LEU A N 1
ATOM 804 C CA . LEU A 1 99 ? -18.504 -1.289 18.434 1.00 69.81 99 LEU A CA 1
ATOM 805 C C . LEU A 1 99 ? -19.185 -1.526 19.790 1.00 69.81 99 LEU A C 1
ATOM 807 O O . LEU A 1 99 ? -20.314 -2.006 19.820 1.00 69.81 99 LEU A O 1
ATOM 811 N N . GLN A 1 100 ? -18.535 -1.196 20.905 1.00 76.06 100 GLN A N 1
ATOM 812 C CA . GLN A 1 100 ? -19.103 -1.286 22.249 1.00 76.06 100 GLN A CA 1
ATOM 813 C C . GLN A 1 100 ? -20.191 -0.231 22.449 1.00 76.06 100 GLN A C 1
ATOM 815 O O . GLN A 1 100 ? -21.296 -0.583 22.854 1.00 76.06 100 GLN A O 1
ATOM 820 N N . ASN A 1 101 ? -19.926 1.022 22.075 1.00 81.00 101 ASN A N 1
ATOM 821 C CA . ASN A 1 101 ? -20.909 2.104 22.108 1.00 81.00 101 ASN A CA 1
ATOM 822 C C . ASN A 1 101 ? -22.102 1.785 21.196 1.00 81.00 101 ASN A C 1
ATOM 824 O O . ASN A 1 101 ? -23.242 2.057 21.565 1.00 81.00 101 ASN A O 1
ATOM 828 N N . ALA A 1 102 ? -21.868 1.136 20.049 1.00 75.19 102 ALA A N 1
ATOM 829 C CA . ALA A 1 102 ? -22.937 0.655 19.176 1.00 75.19 102 ALA A CA 1
ATOM 830 C C . ALA A 1 102 ? -23.775 -0.460 19.816 1.00 75.19 102 ALA A C 1
ATOM 832 O O . ALA A 1 102 ? -25.002 -0.401 19.791 1.00 75.19 102 ALA A O 1
ATOM 833 N N . LYS A 1 103 ? -23.140 -1.448 20.466 1.00 75.75 103 LYS A N 1
ATOM 834 C CA . LYS A 1 103 ? -23.850 -2.490 21.234 1.00 75.75 103 LYS A CA 1
ATOM 835 C C . LYS A 1 103 ? -24.679 -1.902 22.377 1.00 75.75 103 LYS A C 1
ATOM 837 O O . LYS A 1 103 ? -25.763 -2.396 22.663 1.00 75.75 103 LYS A O 1
ATOM 842 N N . GLN A 1 104 ? -24.176 -0.846 23.009 1.00 77.69 104 GLN A N 1
ATOM 843 C CA . GLN A 1 104 ? -24.858 -0.117 24.077 1.00 77.69 104 GLN A CA 1
ATOM 844 C C . GLN A 1 104 ? -25.892 0.898 23.555 1.00 77.69 104 GLN A C 1
ATOM 846 O O . GLN A 1 104 ? -26.488 1.606 24.359 1.00 77.69 104 GLN A O 1
ATOM 851 N N . LYS A 1 105 ? -26.121 0.973 22.231 1.00 74.44 105 LYS A N 1
ATOM 852 C CA . LYS A 1 105 ? -27.013 1.944 21.564 1.00 74.44 105 LYS A CA 1
ATOM 853 C C . LYS A 1 105 ? -26.694 3.413 21.881 1.00 74.44 105 LYS A C 1
ATOM 855 O O . LYS A 1 105 ? -27.554 4.278 21.781 1.00 74.44 105 LYS A O 1
ATOM 860 N N . VAL A 1 106 ? -25.448 3.698 22.254 1.00 75.88 106 VAL A N 1
ATOM 861 C CA . VAL A 1 106 ? -24.940 5.056 22.503 1.00 75.88 106 VAL A CA 1
ATOM 862 C C . VAL A 1 106 ? -24.604 5.754 21.180 1.00 75.88 106 VAL A C 1
ATOM 864 O O . VAL A 1 106 ? -24.601 6.980 21.096 1.00 75.88 106 VAL A O 1
ATOM 867 N N . THR A 1 107 ? -24.322 4.989 20.121 1.00 71.81 107 THR A N 1
ATOM 868 C CA . THR A 1 107 ? -24.081 5.529 18.781 1.00 71.81 107 THR A CA 1
ATOM 869 C C . THR A 1 107 ? -24.488 4.551 17.688 1.00 71.81 107 THR A C 1
ATOM 871 O O . THR A 1 107 ? -24.233 3.354 17.802 1.00 71.81 107 THR A O 1
ATOM 874 N N . ASP A 1 108 ? -25.049 5.061 16.596 1.00 77.12 108 ASP A N 1
ATOM 875 C CA . ASP A 1 108 ? -25.373 4.245 15.432 1.00 77.12 108 ASP A CA 1
ATOM 876 C C . ASP A 1 108 ? -24.159 4.099 14.512 1.00 77.12 108 ASP A C 1
ATOM 878 O O . ASP A 1 108 ? -23.525 5.076 14.092 1.00 77.12 108 ASP A O 1
ATOM 882 N N . VAL A 1 109 ? -23.830 2.854 14.178 1.00 74.19 109 VAL A N 1
ATOM 883 C CA . VAL A 1 109 ? -22.869 2.519 13.124 1.00 74.19 109 VAL A CA 1
ATOM 884 C C . VAL A 1 109 ? -23.654 2.386 11.834 1.00 74.19 109 VAL A C 1
ATOM 886 O O . VAL A 1 109 ? -24.701 1.749 11.823 1.00 74.19 109 VAL A O 1
ATOM 889 N N . CYS A 1 110 ? -23.163 2.996 10.755 1.00 72.94 110 CYS A N 1
ATOM 890 C CA . CYS A 1 110 ? -23.838 2.864 9.471 1.00 72.94 110 CYS A CA 1
ATOM 891 C C . CYS A 1 110 ? -23.888 1.385 9.098 1.00 72.94 110 CYS A C 1
ATOM 893 O O . CYS A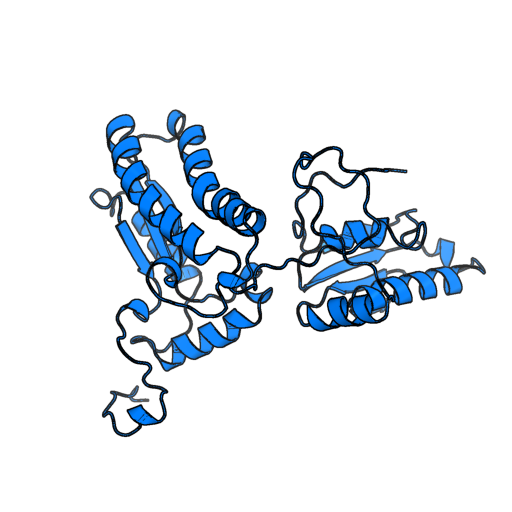 1 110 ? -22.850 0.710 9.137 1.00 72.94 110 CYS A O 1
ATOM 895 N N . ASP A 1 111 ? -25.069 0.908 8.706 1.00 61.59 111 ASP A N 1
ATOM 896 C CA . ASP A 1 111 ? -25.175 -0.366 8.014 1.00 61.59 111 ASP A CA 1
ATOM 897 C C . ASP A 1 111 ? -24.247 -0.364 6.798 1.00 61.59 111 ASP A C 1
ATOM 899 O O . ASP A 1 111 ? -23.802 0.686 6.317 1.00 61.59 111 ASP A O 1
ATOM 903 N N . VAL A 1 112 ? -23.898 -1.558 6.320 1.00 55.78 112 VAL A N 1
ATOM 904 C CA . VAL A 1 112 ? -23.173 -1.692 5.055 1.00 55.78 112 VAL A CA 1
ATOM 905 C C . VAL A 1 112 ? -24.092 -1.116 3.981 1.00 55.78 112 VAL A C 1
ATOM 907 O O . VAL A 1 112 ? -25.040 -1.769 3.564 1.00 55.78 112 VAL A O 1
ATOM 910 N N . ASP A 1 113 ? -23.889 0.159 3.655 1.00 49.50 113 ASP A N 1
ATOM 911 C CA . ASP A 1 113 ? -24.811 0.912 2.821 1.00 49.50 113 ASP A CA 1
ATOM 912 C C . ASP A 1 113 ? -24.995 0.245 1.463 1.00 49.50 113 ASP A C 1
ATOM 914 O O . ASP A 1 113 ? -24.024 -0.169 0.826 1.00 49.50 113 ASP A O 1
ATOM 918 N N . ASP A 1 114 ? -26.253 0.242 1.022 1.00 43.78 114 ASP A N 1
ATOM 919 C CA . ASP A 1 114 ? -26.667 -0.135 -0.318 1.00 43.78 114 ASP A CA 1
ATOM 920 C C . ASP A 1 114 ? -25.791 0.557 -1.376 1.00 43.78 114 ASP A C 1
ATOM 922 O O . ASP A 1 114 ? -25.536 1.767 -1.387 1.00 43.78 114 ASP A O 1
ATOM 926 N N . GLU A 1 115 ? -25.286 -0.291 -2.250 1.00 48.12 115 GLU A N 1
ATOM 927 C CA . GLU A 1 115 ? -23.958 -0.261 -2.837 1.00 48.12 115 GLU A CA 1
ATOM 928 C C . GLU A 1 115 ? -23.908 0.451 -4.196 1.00 48.12 115 GLU A C 1
ATOM 930 O O . GLU A 1 115 ? -22.880 0.425 -4.877 1.00 48.12 115 GLU A O 1
ATOM 935 N N . SER A 1 116 ? -25.026 1.076 -4.571 1.00 41.66 116 SER A N 1
ATOM 936 C CA . SER A 1 116 ? -25.368 1.573 -5.908 1.00 41.66 116 SER A CA 1
ATOM 937 C C . SER A 1 116 ? -25.302 3.099 -6.060 1.00 41.66 116 SER A C 1
ATOM 939 O O . SER A 1 116 ? -25.496 3.616 -7.161 1.00 41.66 116 SER A O 1
ATOM 941 N N . LYS A 1 117 ? -25.030 3.851 -4.984 1.00 45.75 117 LYS A N 1
ATOM 942 C CA . LYS A 1 117 ? -25.070 5.323 -5.020 1.00 45.75 117 LYS A CA 1
ATOM 943 C C . LYS A 1 117 ? -23.692 5.931 -5.319 1.00 45.75 117 LYS A C 1
ATOM 945 O O . LYS A 1 117 ? -22.712 5.561 -4.672 1.00 45.75 117 LYS A O 1
ATOM 950 N N . PRO A 1 118 ? -23.594 6.881 -6.268 1.00 55.25 118 PRO A N 1
ATOM 951 C CA . PRO A 1 118 ? -22.342 7.565 -6.572 1.00 55.25 118 PRO A CA 1
ATOM 952 C C . PRO A 1 118 ? -21.799 8.329 -5.354 1.00 55.25 118 PRO A C 1
ATOM 954 O O . PRO A 1 118 ? -22.559 8.785 -4.505 1.00 55.25 118 PRO A O 1
ATOM 957 N N . SER A 1 119 ? -20.476 8.523 -5.293 1.00 53.38 119 SER A N 1
ATOM 958 C CA . SER A 1 119 ? -19.774 9.241 -4.209 1.00 53.38 119 SER A CA 1
ATOM 959 C C . SER A 1 119 ? -20.108 10.737 -4.112 1.00 53.38 119 SER A C 1
ATOM 961 O O . SER A 1 119 ? -19.608 11.430 -3.228 1.00 53.38 119 SER A O 1
ATOM 963 N N . TRP A 1 120 ? -20.920 11.248 -5.037 1.00 60.81 120 TRP A N 1
ATOM 964 C CA . TRP A 1 120 ? -21.405 12.619 -5.087 1.00 60.81 120 TRP A CA 1
ATOM 965 C C . TRP A 1 120 ? -22.924 12.619 -4.875 1.00 60.81 120 TRP A C 1
ATOM 967 O O . TRP A 1 120 ? -23.613 11.684 -5.273 1.00 60.81 120 TRP A O 1
ATOM 977 N N . ASN A 1 121 ? -23.458 13.675 -4.253 1.00 71.06 121 ASN A N 1
ATOM 978 C CA . ASN A 1 121 ? -24.894 13.831 -3.975 1.00 71.06 121 ASN A CA 1
ATOM 979 C C . ASN A 1 121 ? -25.494 12.855 -2.936 1.00 71.06 121 ASN A C 1
ATOM 981 O O . ASN A 1 121 ? -26.704 12.637 -2.920 1.00 71.06 121 ASN A O 1
ATOM 985 N N . ILE A 1 122 ? -24.671 12.297 -2.043 1.00 78.75 122 ILE A N 1
ATOM 986 C CA . ILE A 1 122 ? -25.143 11.446 -0.942 1.00 78.75 122 ILE A CA 1
ATOM 987 C C . ILE A 1 122 ? -25.716 12.336 0.178 1.00 78.75 122 ILE A C 1
ATOM 989 O O . ILE A 1 122 ? -25.033 13.275 0.602 1.00 78.75 122 ILE A O 1
ATOM 993 N N . PRO A 1 123 ? -26.939 12.071 0.682 1.00 84.31 123 PRO A N 1
ATOM 994 C CA . PRO A 1 123 ? -27.464 12.744 1.867 1.00 84.31 123 PRO A CA 1
ATOM 995 C C . PRO A 1 123 ? -26.543 12.549 3.070 1.00 84.31 123 PRO A C 1
ATOM 997 O O . PRO A 1 123 ? -25.907 11.503 3.209 1.00 84.31 123 PRO A O 1
ATOM 1000 N N . LEU A 1 124 ? -26.476 13.541 3.955 1.00 84.44 124 LEU A N 1
ATOM 1001 C CA . LEU A 1 124 ? -25.785 13.368 5.228 1.00 84.44 124 LEU A CA 1
ATOM 1002 C C . LEU A 1 124 ? -26.360 12.161 5.983 1.00 84.44 124 LEU A C 1
ATOM 1004 O O . LEU A 1 124 ? -27.569 11.931 5.989 1.00 84.44 124 LEU A O 1
ATOM 1008 N N . LYS A 1 125 ? -25.475 11.391 6.614 1.00 82.06 125 LYS A N 1
ATOM 1009 C CA . LYS A 1 125 ? -25.831 10.170 7.334 1.00 82.06 125 LYS A CA 1
ATOM 1010 C C . LYS A 1 125 ? -25.629 10.384 8.821 1.00 82.06 125 LYS A C 1
ATOM 1012 O O . LYS A 1 125 ? -24.551 10.799 9.240 1.00 82.06 125 LYS A O 1
ATOM 1017 N N . ASN A 1 126 ? -26.647 10.064 9.611 1.00 83.38 126 ASN A N 1
ATOM 1018 C CA . ASN A 1 126 ? -26.587 10.160 11.066 1.00 83.38 126 ASN A CA 1
ATOM 1019 C C . ASN A 1 126 ? -26.010 8.880 11.698 1.00 83.38 126 ASN A C 1
ATOM 1021 O O . ASN A 1 126 ? -26.581 8.299 12.607 1.00 83.38 126 ASN A O 1
ATOM 1025 N N . CYS A 1 127 ? -24.893 8.391 11.166 1.00 80.94 127 CYS A N 1
ATOM 1026 C CA . CYS A 1 127 ? -24.262 7.156 11.617 1.00 80.94 127 CYS A CA 1
ATOM 1027 C C . CYS A 1 127 ? -22.743 7.225 11.409 1.00 80.94 127 CYS A C 1
ATOM 1029 O O . CYS A 1 127 ? -22.239 8.044 10.637 1.00 80.94 127 CYS A O 1
ATOM 1031 N N . ILE A 1 128 ? -21.988 6.394 12.128 1.00 77.12 128 ILE A N 1
ATOM 1032 C CA . ILE A 1 128 ? -20.523 6.363 12.062 1.00 77.12 128 ILE A CA 1
ATOM 1033 C C . ILE A 1 128 ? -20.075 5.268 11.095 1.00 77.12 128 ILE A C 1
ATOM 1035 O O . ILE A 1 128 ? -20.395 4.094 11.276 1.00 77.12 128 ILE A O 1
ATOM 1039 N N . GLN A 1 129 ? -19.269 5.630 10.094 1.00 70.75 129 GLN A N 1
ATOM 1040 C CA . GLN A 1 129 ? -18.600 4.647 9.242 1.00 70.75 129 GLN A CA 1
ATOM 1041 C C . GLN A 1 129 ? -17.375 4.062 9.950 1.00 70.75 129 GLN A C 1
ATOM 1043 O O . GLN A 1 129 ? -16.378 4.750 10.179 1.00 70.75 129 GLN A O 1
ATOM 1048 N N . VAL A 1 130 ? -17.426 2.763 10.241 1.00 62.47 130 VAL A N 1
ATOM 1049 C CA . VAL A 1 130 ? -16.280 2.004 10.752 1.00 62.47 130 VAL A CA 1
ATOM 1050 C C . VAL A 1 130 ? -15.567 1.354 9.569 1.00 62.47 130 VAL A C 1
ATOM 1052 O O . VAL A 1 130 ? -16.136 0.511 8.874 1.00 62.47 130 VAL A O 1
ATOM 1055 N N . ARG A 1 131 ? -14.311 1.740 9.317 1.00 56.00 131 ARG A N 1
ATOM 1056 C CA . ARG A 1 131 ? -13.505 1.169 8.227 1.00 56.00 131 ARG A CA 1
ATOM 1057 C C . ARG A 1 131 ? -13.101 -0.266 8.597 1.00 56.00 131 ARG A C 1
ATOM 1059 O O . ARG A 1 131 ? -12.157 -0.476 9.349 1.00 56.00 131 ARG A O 1
ATOM 1066 N N . LYS A 1 132 ? -13.830 -1.261 8.088 1.00 52.12 132 LYS A N 1
ATOM 1067 C CA . LYS A 1 132 ? -13.573 -2.693 8.327 1.00 52.12 132 LYS A CA 1
ATOM 1068 C C . LYS A 1 132 ? -12.600 -3.258 7.279 1.00 52.12 132 LYS A C 1
ATOM 1070 O O . LYS A 1 132 ? -13.006 -4.045 6.436 1.00 52.12 132 LYS A O 1
ATOM 1075 N N . VAL A 1 133 ? -11.326 -2.854 7.308 1.00 53.75 133 VAL A N 1
ATOM 1076 C CA . VAL A 1 133 ? -10.278 -3.428 6.418 1.00 53.75 133 VAL A CA 1
ATOM 1077 C C . VAL A 1 133 ? -9.610 -4.670 7.044 1.00 53.75 133 VAL A C 1
ATOM 1079 O O . VAL A 1 133 ? -8.718 -5.273 6.470 1.00 53.75 133 VAL A O 1
ATOM 1082 N N . THR A 1 134 ? -10.058 -5.103 8.223 1.00 62.19 134 THR A N 1
ATOM 1083 C CA . THR A 1 134 ? -9.386 -6.132 9.035 1.00 62.19 134 THR A CA 1
ATOM 1084 C C . THR A 1 134 ? -10.059 -7.504 9.018 1.00 62.19 134 THR A C 1
ATOM 1086 O O . THR A 1 134 ? -9.611 -8.405 9.722 1.00 62.19 134 THR A O 1
ATOM 1089 N N . LYS A 1 135 ? -11.146 -7.692 8.258 1.00 75.12 135 LYS A N 1
ATOM 1090 C CA . LYS A 1 135 ? -11.874 -8.968 8.277 1.00 75.12 135 LYS A CA 1
ATOM 1091 C C . LYS A 1 135 ? -11.056 -10.100 7.642 1.00 75.12 135 LYS A C 1
ATOM 1093 O O . LYS A 1 135 ? -10.487 -9.881 6.568 1.00 75.12 135 LYS A O 1
ATOM 1098 N N . PRO A 1 136 ? -11.052 -11.313 8.226 1.00 85.06 136 PRO A N 1
ATOM 1099 C CA . PRO A 1 136 ? -10.560 -12.505 7.546 1.00 85.06 136 PRO A CA 1
ATOM 1100 C C . PRO A 1 136 ? -11.237 -12.683 6.183 1.00 85.06 136 PRO A C 1
ATOM 1102 O O . PRO A 1 136 ? -12.385 -12.271 5.987 1.00 85.06 136 PRO A O 1
ATOM 1105 N N . LEU A 1 137 ? -10.549 -13.321 5.234 1.00 85.38 137 LEU A N 1
ATOM 1106 C CA . LEU A 1 137 ? -11.092 -13.499 3.883 1.00 85.38 137 LEU A CA 1
ATOM 1107 C C . LEU A 1 137 ? -12.417 -14.286 3.891 1.00 85.38 137 LEU A C 1
ATOM 1109 O O . LEU A 1 137 ? -13.330 -13.925 3.158 1.00 85.38 137 LEU A O 1
ATOM 1113 N N . LEU A 1 138 ? -12.562 -15.268 4.792 1.00 85.06 138 LEU A N 1
ATOM 1114 C CA . LEU A 1 138 ? -13.791 -16.058 4.982 1.00 85.06 138 LEU A CA 1
ATOM 1115 C C . LEU A 1 138 ? -15.012 -15.222 5.404 1.00 85.06 138 LEU A C 1
ATOM 1117 O O . LEU A 1 138 ? -16.145 -15.621 5.165 1.00 85.06 138 LEU A O 1
ATOM 1121 N N . GLU A 1 139 ? -14.791 -14.055 6.009 1.00 82.44 139 GLU A N 1
ATOM 1122 C CA . GLU A 1 139 ? -15.850 -13.146 6.470 1.00 82.44 139 GLU A CA 1
ATOM 1123 C C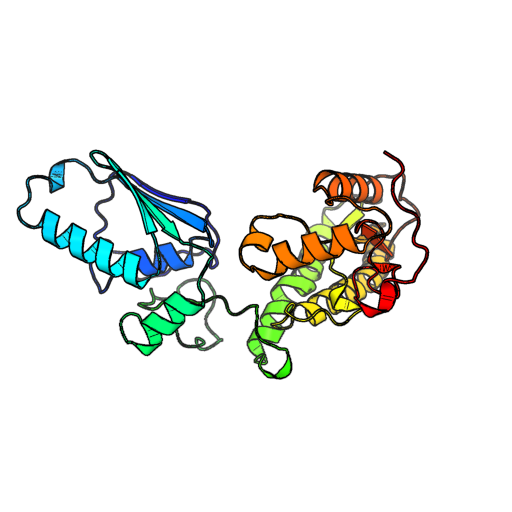 . GLU A 1 139 ? -15.985 -11.893 5.591 1.00 82.44 139 GLU A C 1
ATOM 1125 O O . GLU A 1 139 ? -16.781 -10.986 5.879 1.00 82.44 139 GLU A O 1
ATOM 1130 N N . THR A 1 140 ? -15.156 -11.795 4.551 1.00 80.00 140 THR A N 1
ATOM 1131 C CA . THR A 1 140 ? -15.121 -10.645 3.652 1.00 80.00 140 THR A CA 1
ATOM 1132 C C . THR A 1 140 ? -16.288 -10.741 2.675 1.00 80.00 140 THR A C 1
ATOM 1134 O O . THR A 1 140 ? -16.453 -11.736 1.975 1.00 80.00 140 THR A O 1
ATOM 1137 N N . SER A 1 141 ? -17.117 -9.695 2.614 1.00 81.19 141 SER A N 1
ATOM 1138 C CA . SER A 1 141 ? -18.216 -9.643 1.649 1.00 81.19 141 SER A CA 1
ATOM 1139 C C . SER A 1 141 ? -17.684 -9.469 0.226 1.00 81.19 141 SER A C 1
ATOM 1141 O O . SER A 1 141 ? -16.627 -8.870 0.012 1.00 81.19 141 SER A O 1
ATOM 1143 N N . ARG A 1 142 ? -18.458 -9.925 -0.769 1.00 79.50 142 ARG A N 1
ATOM 1144 C CA . ARG A 1 142 ? -18.133 -9.742 -2.193 1.00 79.50 142 ARG A CA 1
ATOM 1145 C C . ARG A 1 142 ? -17.810 -8.281 -2.523 1.00 79.50 142 ARG A C 1
ATOM 1147 O O . ARG A 1 142 ? -16.835 -8.029 -3.219 1.00 79.50 142 ARG A O 1
ATOM 1154 N N . LYS A 1 143 ? -18.586 -7.322 -2.010 1.00 72.19 143 LYS A N 1
ATOM 1155 C CA . LYS A 1 143 ? -18.319 -5.901 -2.252 1.00 72.19 143 LYS A CA 1
ATOM 1156 C C . LYS A 1 143 ? -17.029 -5.426 -1.616 1.00 72.19 143 LYS A C 1
ATOM 1158 O O . LYS A 1 143 ? -16.226 -4.823 -2.308 1.00 72.19 143 LYS A O 1
ATOM 1163 N N . GLY A 1 144 ? -16.809 -5.719 -0.332 1.00 75.12 144 GLY A N 1
ATOM 1164 C CA . GLY A 1 144 ? -15.582 -5.300 0.349 1.00 75.12 144 GLY A CA 1
ATOM 1165 C C . GLY A 1 144 ? -14.338 -5.803 -0.384 1.00 75.12 144 GLY A C 1
ATOM 1166 O O . GLY A 1 144 ? -13.385 -5.054 -0.573 1.00 75.12 144 GLY A O 1
ATOM 1167 N N . TYR A 1 145 ? -14.409 -7.036 -0.891 1.00 81.62 145 TYR A N 1
ATOM 1168 C CA . TYR A 1 145 ? -13.389 -7.616 -1.755 1.00 81.62 145 TYR A CA 1
ATOM 1169 C C . TYR A 1 145 ? -13.215 -6.836 -3.072 1.00 81.62 145 TYR A C 1
ATOM 1171 O O . TYR A 1 145 ? -12.107 -6.418 -3.401 1.00 81.62 145 TYR A O 1
ATOM 1179 N N . LEU A 1 146 ? -14.297 -6.595 -3.820 1.00 80.31 146 LEU A N 1
ATOM 1180 C CA . LEU A 1 146 ? -14.243 -5.871 -5.098 1.00 80.31 146 LEU A CA 1
ATOM 1181 C C . LEU A 1 146 ? -13.816 -4.404 -4.941 1.00 80.31 146 LEU A C 1
ATOM 1183 O O . LEU A 1 146 ? -13.087 -3.897 -5.790 1.00 80.31 146 LEU A O 1
ATOM 1187 N N . ASP A 1 147 ? -14.202 -3.738 -3.855 1.00 76.94 147 ASP A N 1
ATOM 1188 C CA . ASP A 1 147 ? -13.774 -2.378 -3.526 1.00 76.94 147 ASP A CA 1
ATOM 1189 C C . ASP A 1 147 ? -12.260 -2.334 -3.269 1.00 76.94 147 ASP A C 1
ATOM 1191 O O . ASP A 1 147 ? -11.580 -1.417 -3.740 1.00 76.94 147 ASP A O 1
ATOM 1195 N N . ALA A 1 148 ? -11.707 -3.344 -2.583 1.00 81.62 148 ALA A N 1
ATOM 1196 C CA . ALA A 1 148 ? -10.267 -3.466 -2.373 1.00 81.62 148 ALA A CA 1
ATOM 1197 C C . ALA A 1 148 ? -9.506 -3.618 -3.702 1.00 81.62 148 ALA A C 1
ATOM 1199 O O . ALA A 1 148 ? -8.528 -2.896 -3.915 1.00 81.62 148 ALA A O 1
ATOM 1200 N N . LEU A 1 149 ? -9.975 -4.480 -4.617 1.00 89.50 149 LEU A N 1
ATOM 1201 C CA . LEU A 1 149 ? -9.386 -4.631 -5.959 1.00 89.50 149 LEU A CA 1
ATOM 1202 C C . LEU A 1 149 ? -9.538 -3.362 -6.806 1.00 89.50 149 LEU A C 1
ATOM 1204 O O . LEU A 1 149 ? -8.588 -2.925 -7.458 1.00 89.50 149 LEU A O 1
ATOM 1208 N N . SER A 1 150 ? -10.720 -2.748 -6.783 1.00 83.56 150 SER A N 1
ATOM 1209 C CA . SER A 1 150 ? -11.017 -1.523 -7.526 1.00 83.56 150 SER A CA 1
ATOM 1210 C C . SER A 1 150 ? -10.065 -0.391 -7.126 1.00 83.56 150 SER A C 1
ATOM 1212 O O . SER A 1 150 ? -9.400 0.211 -7.973 1.00 83.56 150 SER A O 1
ATOM 1214 N N . ALA A 1 151 ? -9.923 -0.150 -5.820 1.00 79.00 151 ALA A N 1
ATOM 1215 C CA . ALA A 1 151 ? -9.095 0.929 -5.297 1.00 79.00 151 ALA A CA 1
ATOM 1216 C C . ALA A 1 151 ? -7.587 0.627 -5.318 1.00 79.00 151 ALA A C 1
ATOM 1218 O O . ALA A 1 151 ? -6.797 1.562 -5.461 1.00 79.00 151 ALA A O 1
ATOM 1219 N N . SER A 1 152 ? -7.171 -0.637 -5.176 1.00 89.44 152 SER A N 1
ATOM 1220 C CA . SER A 1 152 ? -5.757 -0.992 -4.951 1.00 89.44 152 SER A CA 1
ATOM 1221 C C . SER A 1 152 ? -5.066 -1.681 -6.130 1.00 89.44 152 SER A C 1
ATOM 1223 O O . SER A 1 152 ? -3.840 -1.780 -6.102 1.00 89.44 152 SER A O 1
ATOM 1225 N N . SER A 1 153 ? -5.813 -2.126 -7.146 1.00 93.94 153 SER A N 1
ATOM 1226 C CA . SER A 1 153 ? -5.275 -2.768 -8.359 1.00 93.94 153 SER A CA 1
ATOM 1227 C C . SER A 1 153 ? -5.742 -2.029 -9.611 1.00 93.94 153 SER A C 1
ATOM 1229 O O . SER A 1 153 ? -4.935 -1.429 -10.320 1.00 93.94 153 SER A O 1
ATOM 1231 N N . TYR A 1 154 ? -7.059 -1.968 -9.845 1.00 91.81 154 TYR A N 1
ATOM 1232 C CA . TYR A 1 154 ? -7.613 -1.369 -11.065 1.00 91.81 154 TYR A CA 1
ATO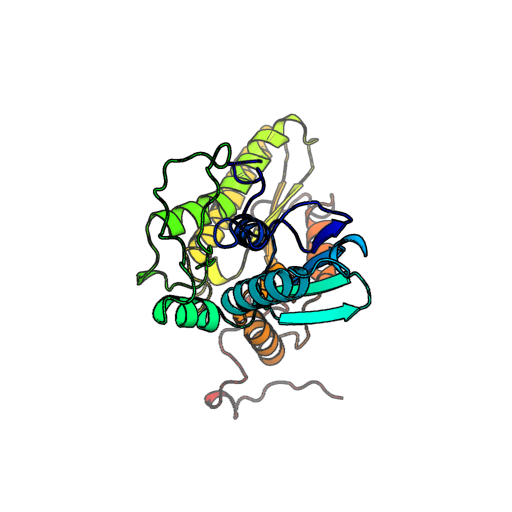M 1233 C C . TYR A 1 154 ? -7.331 0.136 -11.170 1.00 91.81 154 TYR A C 1
ATOM 1235 O O . TYR A 1 154 ? -7.169 0.671 -12.268 1.00 91.81 154 TYR A O 1
ATOM 1243 N N . SER A 1 155 ? -7.208 0.832 -10.039 1.00 90.31 155 SER A N 1
ATOM 1244 C CA . SER A 1 155 ? -6.781 2.233 -10.009 1.00 90.31 155 SER A CA 1
ATOM 1245 C C . SER A 1 155 ? -5.437 2.460 -10.720 1.00 90.31 155 SER A C 1
ATOM 1247 O O . SER A 1 155 ? -5.293 3.463 -11.418 1.00 90.31 155 SER A O 1
ATOM 1249 N N . TYR A 1 156 ? -4.489 1.517 -10.634 1.00 97.56 156 TYR A N 1
ATOM 1250 C CA . TYR A 1 156 ? -3.207 1.591 -11.338 1.00 97.56 156 TYR A CA 1
ATOM 1251 C C . TYR A 1 156 ? -3.365 1.400 -12.849 1.00 97.56 156 TYR A C 1
ATOM 1253 O O . TYR A 1 156 ? -2.829 2.192 -13.625 1.00 97.56 156 TYR A O 1
ATOM 1261 N N . VAL A 1 157 ? -4.166 0.413 -13.267 1.00 96.75 157 VAL A N 1
ATOM 1262 C CA . VAL A 1 157 ? -4.532 0.202 -14.679 1.00 96.75 157 VAL A CA 1
ATOM 1263 C C . VAL A 1 157 ? -5.164 1.471 -15.256 1.00 96.75 157 VAL A C 1
ATOM 1265 O O . VAL A 1 157 ? -4.770 1.945 -16.322 1.00 96.75 157 VAL A O 1
ATOM 1268 N N . SER A 1 158 ? -6.113 2.064 -14.525 1.00 91.00 158 SER A N 1
ATOM 1269 C CA . SER A 1 158 ? -6.795 3.296 -14.918 1.00 91.00 158 SER A CA 1
ATOM 1270 C C . SER A 1 158 ? -5.827 4.476 -15.027 1.00 91.00 158 SER A C 1
ATOM 1272 O O . SER A 1 158 ? -5.829 5.166 -16.048 1.00 91.00 158 SER A O 1
ATOM 1274 N N . LEU A 1 159 ? -4.967 4.693 -14.026 1.00 92.69 159 LEU A N 1
ATOM 1275 C CA . LEU A 1 159 ? -3.956 5.751 -14.063 1.00 92.69 159 LEU A CA 1
ATOM 1276 C C . LEU A 1 159 ? -3.041 5.587 -15.274 1.00 92.69 159 LEU A C 1
ATOM 1278 O O . LEU A 1 159 ? -2.915 6.515 -16.072 1.00 92.69 159 LEU A O 1
ATOM 1282 N N . LEU A 1 160 ? -2.454 4.404 -15.465 1.00 95.62 160 LEU A N 1
ATOM 1283 C CA . LEU A 1 160 ? -1.540 4.192 -16.578 1.00 95.62 160 LEU A CA 1
ATOM 1284 C C . LEU A 1 160 ? -2.254 4.396 -17.916 1.00 95.62 160 LEU A C 1
ATOM 1286 O O . LEU A 1 160 ? -1.740 5.135 -18.746 1.00 95.62 160 LEU A O 1
ATOM 1290 N N . LYS A 1 161 ? -3.465 3.855 -18.104 1.00 95.19 161 LYS A N 1
ATOM 1291 C CA . LYS A 1 161 ? -4.269 4.047 -19.324 1.00 95.19 161 LYS A CA 1
ATOM 1292 C C . LYS A 1 161 ? 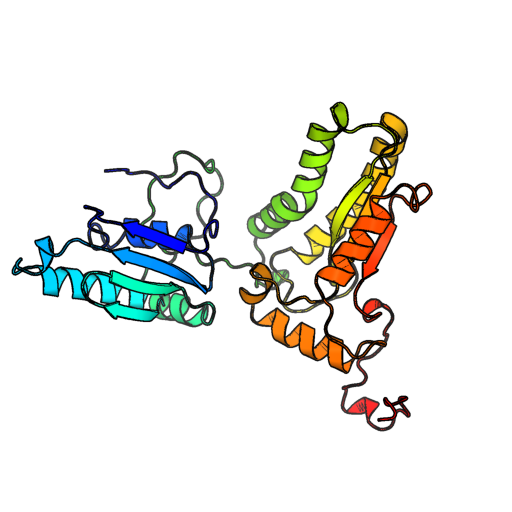-4.459 5.524 -19.685 1.00 95.19 161 LYS A C 1
ATOM 1294 O O . LYS A 1 161 ? -4.285 5.883 -20.849 1.00 95.19 161 LYS A O 1
ATOM 1299 N N . HIS A 1 162 ? -4.827 6.365 -18.717 1.00 95.00 162 HIS A N 1
ATOM 1300 C CA . HIS A 1 162 ? -5.138 7.777 -18.969 1.00 95.00 162 HIS A CA 1
ATOM 1301 C C . HIS A 1 162 ? -3.890 8.653 -19.112 1.00 95.00 162 HIS A C 1
ATOM 1303 O O . HIS A 1 162 ? -3.917 9.623 -19.864 1.00 95.00 162 HIS A O 1
ATOM 1309 N N . PHE A 1 163 ? -2.790 8.309 -18.438 1.00 95.69 163 PHE A N 1
ATOM 1310 C CA . PHE A 1 163 ? -1.535 9.057 -18.535 1.00 95.69 163 PHE A CA 1
ATOM 1311 C C . PHE A 1 163 ? -0.646 8.592 -19.698 1.00 95.69 163 PHE A C 1
ATOM 1313 O O . PHE A 1 163 ? 0.179 9.364 -20.184 1.00 95.69 163 PHE A O 1
ATOM 1320 N N . LEU A 1 164 ? -0.829 7.373 -20.216 1.00 95.25 164 LEU A N 1
ATOM 1321 C CA . LEU A 1 164 ? -0.016 6.821 -21.306 1.00 95.25 164 LEU A CA 1
ATOM 1322 C C . LEU A 1 164 ? 0.120 7.736 -22.544 1.00 95.25 164 LEU A C 1
ATOM 1324 O O . LEU A 1 164 ? 1.205 7.758 -23.128 1.00 95.25 164 LEU A O 1
ATOM 1328 N N . PRO A 1 165 ? -0.906 8.506 -22.972 1.00 95.50 165 PRO A N 1
ATOM 1329 C CA . PRO A 1 165 ? -0.774 9.418 -24.106 1.00 95.50 165 PRO A CA 1
ATOM 1330 C C . PRO A 1 165 ? 0.224 10.563 -23.886 1.00 95.50 165 PRO A C 1
ATOM 1332 O O . PRO A 1 165 ? 0.806 11.016 -24.873 1.00 95.50 165 PRO A O 1
ATOM 1335 N N . ILE A 1 166 ? 0.426 10.994 -22.634 1.00 96.50 166 ILE A N 1
ATOM 1336 C CA . ILE A 1 166 ? 1.221 12.177 -22.257 1.00 96.50 166 ILE A CA 1
ATOM 1337 C C . ILE A 1 166 ? 2.577 11.838 -21.618 1.00 96.50 166 ILE A C 1
ATOM 1339 O O . ILE A 1 166 ? 3.409 12.725 -21.441 1.00 96.50 166 ILE A O 1
ATOM 1343 N N . ILE A 1 167 ? 2.831 10.572 -21.274 1.00 94.56 167 ILE A N 1
ATOM 1344 C CA . ILE A 1 167 ? 4.142 10.137 -20.776 1.00 94.56 167 ILE A CA 1
ATOM 1345 C C . ILE A 1 167 ? 5.132 10.051 -21.950 1.00 94.56 167 ILE A C 1
ATOM 1347 O O . ILE A 1 167 ? 4.867 9.408 -22.969 1.00 94.56 167 ILE A O 1
ATOM 1351 N N . ASN A 1 168 ? 6.304 10.671 -21.786 1.00 96.19 168 ASN A N 1
ATOM 1352 C CA . ASN A 1 168 ? 7.389 10.607 -22.767 1.00 96.19 168 ASN A CA 1
ATOM 1353 C C . ASN A 1 168 ? 7.932 9.170 -22.928 1.00 96.19 168 ASN A C 1
ATOM 1355 O O . ASN A 1 168 ? 8.044 8.455 -21.931 1.00 96.19 168 ASN A O 1
ATOM 1359 N N . PRO A 1 169 ? 8.349 8.744 -24.134 1.00 96.31 169 PRO A N 1
ATOM 1360 C CA . PRO A 1 169 ? 9.009 7.453 -24.325 1.00 96.31 169 PRO A CA 1
ATOM 1361 C C . PRO A 1 169 ? 10.277 7.293 -23.471 1.00 96.31 169 PRO A C 1
ATOM 1363 O O . PRO A 1 169 ? 10.985 8.264 -23.207 1.00 96.31 169 PRO A O 1
ATOM 1366 N N . GLY A 1 170 ? 10.576 6.062 -23.046 1.00 92.50 170 GLY A N 1
ATOM 1367 C CA . GLY A 1 170 ? 11.740 5.737 -22.209 1.00 92.50 170 GLY A CA 1
ATOM 1368 C C . GLY A 1 170 ? 11.558 6.019 -20.712 1.00 92.50 170 GLY A C 1
ATOM 1369 O O . GLY A 1 170 ? 12.503 5.866 -19.939 1.00 92.50 170 GLY A O 1
ATOM 1370 N N . ARG A 1 171 ? 10.360 6.440 -20.285 1.00 95.94 171 ARG A N 1
ATOM 1371 C CA . ARG A 1 171 ? 10.015 6.677 -18.872 1.00 95.94 171 ARG A CA 1
ATOM 1372 C C . ARG A 1 171 ? 9.494 5.406 -18.197 1.00 95.94 171 ARG A C 1
ATOM 1374 O O . ARG A 1 171 ? 9.308 4.378 -18.846 1.00 95.94 171 ARG A O 1
ATOM 1381 N N . SER A 1 172 ? 9.264 5.483 -16.888 1.00 97.12 172 SER A N 1
ATOM 1382 C CA . SER A 1 172 ? 8.781 4.365 -16.073 1.00 97.12 172 SER A CA 1
ATOM 1383 C C . SER A 1 172 ? 7.556 4.755 -15.254 1.00 97.12 172 SER A C 1
ATOM 1385 O O . SER A 1 172 ? 7.473 5.889 -14.784 1.00 97.12 172 SER A O 1
ATOM 1387 N N . SER A 1 173 ? 6.657 3.802 -15.013 1.00 97.81 173 SER A N 1
ATOM 1388 C CA . SER A 1 173 ? 5.696 3.844 -13.910 1.00 97.81 173 SER A CA 1
ATOM 1389 C C . SER A 1 173 ? 6.079 2.826 -12.837 1.00 97.81 173 SER A C 1
ATOM 1391 O O . SER A 1 173 ? 6.683 1.790 -13.130 1.00 97.81 173 SER A O 1
ATOM 1393 N N . ILE A 1 174 ? 5.770 3.155 -11.583 1.00 98.44 174 ILE A N 1
ATOM 1394 C CA . ILE A 1 174 ? 6.098 2.344 -10.409 1.00 98.44 174 ILE A CA 1
ATOM 1395 C C . ILE A 1 174 ? 4.879 2.321 -9.490 1.00 98.44 174 ILE A C 1
ATOM 1397 O O . ILE A 1 174 ? 4.215 3.345 -9.315 1.00 98.44 174 ILE A O 1
ATOM 1401 N N . SER A 1 175 ? 4.592 1.166 -8.899 1.00 98.44 175 SER A N 1
ATOM 1402 C CA . SER A 1 175 ? 3.597 1.013 -7.833 1.00 98.44 175 SER A CA 1
ATOM 1403 C C . SER A 1 175 ? 4.201 0.310 -6.609 1.00 98.44 175 SER A C 1
ATOM 1405 O O . SER A 1 175 ? 5.353 -0.129 -6.647 1.00 98.44 175 SER A O 1
ATOM 1407 N N . LEU A 1 176 ? 3.440 0.230 -5.510 1.00 98.25 176 LEU A N 1
ATOM 1408 C CA . LEU A 1 176 ? 3.832 -0.489 -4.293 1.00 98.25 176 LEU A CA 1
ATOM 1409 C C . LEU A 1 176 ? 2.912 -1.690 -4.041 1.00 98.25 176 LEU A C 1
ATOM 1411 O O . LEU A 1 176 ? 1.681 -1.552 -3.974 1.00 98.25 176 LEU A O 1
ATOM 1415 N N . THR A 1 177 ? 3.527 -2.845 -3.820 1.00 98.25 177 THR A N 1
ATOM 1416 C CA . THR A 1 177 ? 2.891 -4.081 -3.357 1.00 98.25 177 THR A CA 1
ATOM 1417 C C . THR A 1 177 ? 3.405 -4.485 -1.976 1.00 98.25 177 THR A C 1
ATOM 1419 O O . THR A 1 177 ? 4.147 -3.740 -1.335 1.00 98.25 177 THR A O 1
ATOM 1422 N N . TYR A 1 178 ? 2.935 -5.625 -1.486 1.00 97.12 178 TYR A N 1
ATOM 1423 C CA . TYR A 1 178 ? 3.317 -6.199 -0.208 1.00 97.12 178 TYR A CA 1
ATOM 1424 C C . TYR A 1 178 ? 3.251 -7.725 -0.281 1.00 97.12 178 TYR A C 1
ATOM 1426 O O . TYR A 1 178 ? 2.322 -8.252 -0.887 1.00 97.12 178 TYR A O 1
ATOM 1434 N N . ILE A 1 179 ? 4.166 -8.409 0.416 1.00 98.00 179 ILE A N 1
ATOM 1435 C CA . ILE A 1 179 ? 4.382 -9.871 0.385 1.00 98.00 179 ILE A CA 1
ATOM 1436 C C . ILE A 1 179 ? 3.131 -10.724 0.672 1.00 98.00 179 ILE A C 1
ATOM 1438 O O . ILE A 1 179 ? 3.105 -11.911 0.359 1.00 98.00 179 ILE A O 1
ATOM 1442 N N . ALA A 1 180 ? 2.071 -10.138 1.238 1.00 96.19 180 ALA A N 1
ATOM 1443 C CA . ALA A 1 180 ? 0.781 -10.804 1.427 1.00 96.19 180 ALA A CA 1
ATOM 1444 C C . ALA A 1 180 ? 0.104 -11.259 0.115 1.00 96.19 180 ALA A C 1
ATOM 1446 O O . ALA A 1 180 ? -0.883 -11.990 0.163 1.00 96.19 180 ALA A O 1
ATOM 1447 N N . SER A 1 181 ? 0.583 -10.801 -1.044 1.00 97.81 181 SER A N 1
ATOM 1448 C CA . SER A 1 181 ? 0.217 -11.319 -2.369 1.00 97.81 181 SER A CA 1
ATOM 1449 C C . SER A 1 181 ? 0.737 -12.736 -2.631 1.00 97.81 181 SER A C 1
ATOM 1451 O O . SER A 1 181 ? 0.087 -13.500 -3.342 1.00 97.81 181 SER A O 1
ATOM 1453 N N . GLU A 1 182 ? 1.888 -13.083 -2.056 1.00 97.94 182 GLU A N 1
ATOM 1454 C CA . GLU A 1 182 ? 2.640 -14.310 -2.339 1.00 97.94 182 GLU A CA 1
ATOM 1455 C C . GLU A 1 182 ? 2.642 -15.284 -1.161 1.00 97.94 182 GLU A C 1
ATOM 1457 O O . GLU A 1 182 ? 2.709 -16.500 -1.344 1.00 97.94 182 GLU A O 1
ATOM 1462 N N . ARG A 1 183 ? 2.574 -14.757 0.066 1.00 97.12 183 ARG A N 1
ATOM 1463 C CA . ARG A 1 183 ? 2.591 -15.531 1.309 1.00 97.12 183 ARG A CA 1
ATOM 1464 C C . ARG A 1 183 ? 1.410 -15.163 2.194 1.00 97.12 183 ARG A C 1
ATOM 1466 O O . ARG A 1 183 ? 0.866 -14.063 2.133 1.00 97.12 183 ARG A O 1
ATOM 1473 N N . ILE A 1 184 ? 1.009 -16.094 3.053 1.00 97.06 184 ILE A N 1
ATOM 1474 C CA . ILE A 1 184 ? -0.097 -15.876 3.985 1.00 97.06 184 ILE A CA 1
ATOM 1475 C C . ILE A 1 184 ? 0.374 -14.937 5.098 1.00 97.06 184 ILE A C 1
ATOM 1477 O O . ILE A 1 184 ? 1.233 -15.306 5.893 1.00 97.06 184 ILE A O 1
ATOM 1481 N N . ILE A 1 185 ? -0.228 -13.748 5.177 1.00 93.44 185 ILE A N 1
ATOM 1482 C CA . ILE A 1 185 ? 0.001 -12.775 6.249 1.00 93.44 185 ILE A CA 1
ATOM 1483 C C . ILE A 1 185 ? -1.321 -12.539 7.001 1.00 93.44 185 ILE A C 1
ATOM 1485 O O . ILE A 1 185 ? -2.192 -11.808 6.509 1.00 93.44 185 ILE A O 1
ATOM 1489 N N . PRO A 1 186 ? -1.521 -13.167 8.175 1.00 88.38 186 PRO A N 1
ATOM 149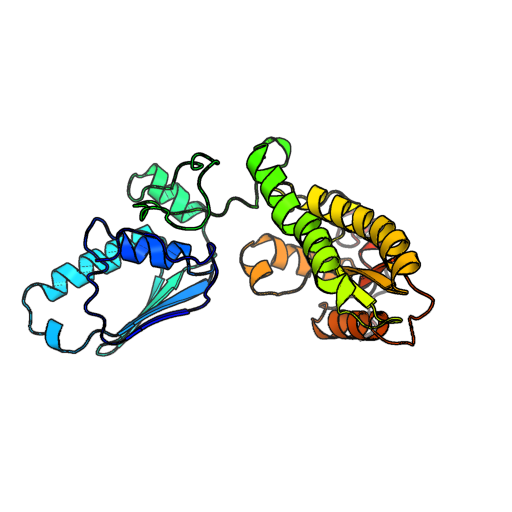0 C CA . PRO A 1 186 ? -2.717 -12.960 8.988 1.00 88.38 186 PRO A CA 1
ATOM 1491 C C . PRO A 1 186 ? -2.909 -11.483 9.341 1.00 88.38 186 PRO A C 1
ATOM 1493 O O . PRO A 1 186 ? -1.950 -10.777 9.613 1.00 88.38 186 PRO A O 1
ATOM 1496 N N . GLY A 1 187 ? -4.152 -10.998 9.331 1.00 83.19 187 GLY A N 1
ATOM 1497 C CA . GLY A 1 187 ? -4.461 -9.583 9.588 1.00 83.19 187 GLY A CA 1
ATOM 1498 C C . GLY A 1 187 ? -4.414 -8.676 8.351 1.00 83.19 187 GLY A C 1
ATOM 1499 O O . GLY A 1 187 ? -5.038 -7.614 8.369 1.00 83.19 187 GLY A O 1
ATOM 1500 N N . TYR A 1 188 ? -3.808 -9.113 7.238 1.00 86.62 188 TYR A N 1
ATOM 1501 C CA . TYR A 1 188 ? -3.854 -8.409 5.946 1.00 86.62 188 TYR A CA 1
ATOM 1502 C C . TYR A 1 188 ? -5.133 -8.749 5.147 1.00 86.62 188 TYR A C 1
ATOM 1504 O O . TYR A 1 188 ? -5.098 -9.253 4.023 1.00 86.62 188 TYR A O 1
ATOM 1512 N N . GLY A 1 189 ? -6.283 -8.548 5.797 1.00 84.62 189 GLY A N 1
ATOM 1513 C CA . GLY A 1 189 ? -7.599 -9.027 5.371 1.00 84.62 189 GLY A CA 1
ATOM 1514 C C . GLY A 1 189 ? -8.349 -8.138 4.370 1.00 84.62 189 GLY A C 1
ATOM 1515 O O . GLY A 1 189 ? -7.767 -7.341 3.634 1.00 84.62 189 GLY A O 1
ATOM 1516 N N . GLY A 1 190 ? -9.674 -8.309 4.304 1.00 81.75 190 GLY A N 1
ATOM 1517 C CA . GLY A 1 190 ? -10.571 -7.476 3.491 1.00 81.75 190 GLY A CA 1
ATOM 1518 C C . GLY A 1 190 ? -10.345 -7.555 1.975 1.00 81.75 190 GLY A C 1
ATOM 1519 O O . GLY A 1 190 ? -10.750 -6.648 1.258 1.00 81.75 190 GLY A O 1
ATOM 1520 N N . GLY A 1 191 ? -9.676 -8.606 1.487 1.00 88.38 191 GLY A N 1
ATOM 1521 C CA . GLY A 1 191 ? -9.308 -8.762 0.074 1.00 88.38 191 GLY A CA 1
ATOM 1522 C C . GLY A 1 191 ? -8.040 -8.011 -0.350 1.00 88.38 191 GLY A C 1
ATOM 1523 O O . GLY A 1 191 ? -7.682 -8.052 -1.526 1.00 88.38 191 GLY A O 1
ATOM 1524 N N . MET A 1 192 ? -7.326 -7.357 0.577 1.00 90.56 192 MET A N 1
ATOM 1525 C CA . MET A 1 192 ? -6.108 -6.603 0.253 1.00 90.56 192 MET A CA 1
ATOM 1526 C C . MET A 1 192 ? -4.984 -7.487 -0.298 1.00 90.56 192 MET A C 1
ATOM 1528 O O . MET A 1 192 ? -4.320 -7.079 -1.248 1.00 90.56 192 MET A O 1
ATOM 1532 N N . SER A 1 193 ? -4.793 -8.698 0.238 1.00 94.75 193 SER A N 1
ATOM 1533 C CA . SER A 1 193 ? -3.833 -9.678 -0.300 1.00 94.75 193 SER A CA 1
ATOM 1534 C C . SER A 1 193 ? -4.115 -10.006 -1.768 1.00 94.75 193 SER A C 1
ATOM 1536 O O . SER A 1 193 ? -3.227 -9.909 -2.613 1.00 94.75 193 SER A O 1
ATOM 1538 N N . SER A 1 194 ? -5.377 -10.291 -2.105 1.00 97.44 194 SER A N 1
ATOM 1539 C CA . SER A 1 194 ? -5.797 -10.536 -3.487 1.00 97.44 194 SER A CA 1
ATOM 1540 C C . SER A 1 194 ? -5.590 -9.323 -4.390 1.00 97.44 194 SER A C 1
ATOM 1542 O O . SER A 1 194 ? -5.141 -9.475 -5.523 1.00 97.44 194 SER A O 1
ATOM 1544 N N . ALA A 1 195 ? -5.870 -8.116 -3.896 1.00 96.12 195 ALA A N 1
ATOM 1545 C CA . ALA A 1 195 ? -5.635 -6.896 -4.657 1.00 96.12 195 ALA A CA 1
ATOM 1546 C C . ALA A 1 195 ? -4.138 -6.682 -4.959 1.00 96.12 195 ALA A C 1
ATOM 1548 O O . ALA A 1 195 ? -3.776 -6.277 -6.065 1.00 96.12 195 ALA A O 1
ATOM 1549 N N . LYS A 1 196 ? -3.245 -6.996 -4.014 1.00 98.00 196 LYS A N 1
ATOM 1550 C CA . LYS A 1 196 ? -1.792 -6.937 -4.238 1.00 98.00 196 LYS A CA 1
ATOM 1551 C C . LYS A 1 196 ? -1.310 -7.980 -5.246 1.00 98.00 196 LYS A C 1
ATOM 1553 O O . LYS A 1 196 ? -0.579 -7.621 -6.165 1.00 98.00 196 LYS A O 1
ATOM 1558 N N . ALA A 1 197 ? -1.820 -9.208 -5.169 1.00 98.75 197 ALA A N 1
ATOM 1559 C CA . ALA A 1 197 ? -1.531 -10.242 -6.164 1.00 98.75 197 ALA A CA 1
ATOM 1560 C C . ALA A 1 197 ? -1.999 -9.841 -7.578 1.00 98.75 197 ALA A C 1
ATOM 1562 O O . ALA A 1 197 ? -1.257 -9.993 -8.551 1.00 98.75 197 ALA A O 1
ATOM 1563 N N . ALA A 1 198 ? -3.201 -9.264 -7.698 1.00 98.75 198 ALA A N 1
ATOM 1564 C CA . ALA A 1 198 ? -3.706 -8.743 -8.968 1.00 98.75 198 ALA A CA 1
ATOM 1565 C C . ALA A 1 198 ? -2.824 -7.605 -9.509 1.00 98.75 198 ALA A C 1
ATOM 1567 O O . ALA A 1 198 ? -2.448 -7.629 -10.674 1.00 98.75 198 ALA A O 1
ATOM 1568 N N . LEU A 1 199 ? -2.416 -6.659 -8.657 1.00 98.75 199 LEU A N 1
ATOM 1569 C CA . LEU A 1 199 ? -1.552 -5.539 -9.044 1.00 98.75 199 LEU A CA 1
ATOM 1570 C C . LEU A 1 199 ? -0.177 -6.003 -9.566 1.00 98.75 199 LEU A C 1
ATOM 1572 O O . LEU A 1 199 ? 0.348 -5.440 -10.529 1.00 98.75 199 LEU A O 1
ATOM 1576 N N . GLU A 1 200 ? 0.414 -7.034 -8.961 1.00 98.81 200 GLU A N 1
ATOM 1577 C CA . GLU A 1 200 ? 1.664 -7.633 -9.445 1.00 98.81 200 GLU A CA 1
ATOM 1578 C C . GLU A 1 200 ? 1.485 -8.341 -10.789 1.00 98.81 200 GLU A C 1
ATOM 1580 O O . GLU A 1 200 ? 2.338 -8.227 -11.672 1.00 98.81 200 GLU A O 1
ATOM 1585 N N . SER A 1 201 ? 0.362 -9.039 -10.973 1.00 98.88 201 SER A N 1
ATOM 1586 C CA . SER A 1 201 ? 0.009 -9.637 -12.262 1.00 98.88 201 SER A CA 1
ATOM 1587 C C . SER A 1 201 ? -0.172 -8.577 -13.346 1.00 98.88 201 SER A C 1
ATOM 1589 O O . SER A 1 201 ? 0.456 -8.659 -14.404 1.00 98.88 201 SER A O 1
ATOM 1591 N N . ASP A 1 202 ? -0.947 -7.536 -13.052 1.00 98.81 202 ASP A N 1
ATOM 1592 C CA . ASP A 1 202 ? -1.199 -6.416 -13.956 1.00 98.81 202 ASP A CA 1
ATOM 1593 C C . ASP A 1 202 ? 0.093 -5.669 -14.290 1.00 98.81 202 ASP A C 1
ATOM 1595 O O . ASP A 1 202 ? 0.272 -5.231 -15.421 1.00 98.81 202 ASP A O 1
ATOM 1599 N N . THR A 1 203 ? 1.046 -5.575 -13.358 1.00 98.88 203 THR A N 1
ATOM 1600 C CA . THR A 1 203 ? 2.366 -4.981 -13.623 1.00 98.88 203 THR A CA 1
ATOM 1601 C C . THR A 1 203 ? 3.091 -5.695 -14.767 1.00 98.88 203 THR A C 1
ATOM 1603 O O . THR A 1 203 ? 3.658 -5.028 -15.635 1.00 98.88 203 THR A O 1
ATOM 1606 N N . ARG A 1 204 ? 3.042 -7.033 -14.819 1.00 98.81 204 ARG A N 1
ATOM 1607 C CA . ARG A 1 204 ? 3.661 -7.822 -15.901 1.00 98.81 204 ARG A CA 1
ATOM 1608 C C . ARG A 1 204 ? 2.953 -7.613 -17.239 1.00 98.81 204 ARG A C 1
ATOM 1610 O O . ARG A 1 204 ? 3.613 -7.417 -18.258 1.00 98.81 204 ARG A O 1
ATOM 1617 N N . VAL A 1 205 ? 1.620 -7.607 -17.233 1.00 98.88 205 VAL A N 1
ATOM 1618 C CA . VAL A 1 205 ? 0.811 -7.393 -18.446 1.00 98.88 205 VAL A CA 1
ATOM 1619 C C . VAL A 1 205 ? 1.012 -5.976 -18.990 1.00 98.88 205 VAL A C 1
ATOM 1621 O O . VAL A 1 205 ? 1.351 -5.790 -20.159 1.00 98.88 205 VAL A O 1
ATOM 1624 N N . LEU A 1 206 ? 0.901 -4.964 -18.130 1.00 98.75 206 LEU A N 1
ATOM 1625 C CA . LEU A 1 206 ? 1.076 -3.561 -18.497 1.00 98.75 206 LEU A CA 1
ATOM 1626 C C . LEU A 1 206 ? 2.507 -3.252 -18.949 1.00 98.75 206 LEU A C 1
ATOM 1628 O O . LEU A 1 206 ? 2.684 -2.424 -19.840 1.00 98.75 206 LEU A O 1
ATOM 1632 N N . ALA A 1 207 ? 3.525 -3.919 -18.394 1.00 98.81 207 ALA A N 1
ATOM 1633 C CA . ALA A 1 207 ? 4.900 -3.805 -18.882 1.00 98.81 207 ALA A CA 1
ATOM 1634 C C . ALA A 1 207 ? 5.014 -4.199 -20.360 1.00 98.81 207 ALA A C 1
ATOM 1636 O O . ALA A 1 207 ? 5.673 -3.503 -21.135 1.00 98.81 207 ALA A O 1
ATOM 1637 N N . PHE A 1 208 ? 4.345 -5.280 -20.769 1.00 98.81 208 PHE A N 1
ATOM 1638 C CA . PHE A 1 208 ? 4.303 -5.692 -22.168 1.00 98.81 208 PHE A CA 1
ATOM 1639 C C . PHE A 1 208 ? 3.541 -4.677 -23.033 1.00 98.81 208 PHE A C 1
ATOM 1641 O O . PHE A 1 208 ? 4.084 -4.177 -24.022 1.00 98.81 208 PHE A O 1
ATOM 1648 N N . GLU A 1 209 ? 2.312 -4.327 -22.648 1.00 98.69 209 GLU A N 1
ATOM 1649 C CA . GLU A 1 209 ? 1.448 -3.445 -23.440 1.00 98.69 209 GLU A CA 1
ATOM 1650 C C . GLU A 1 209 ? 2.021 -2.025 -23.577 1.00 98.69 209 GLU A C 1
ATOM 1652 O O . GLU A 1 209 ? 2.180 -1.504 -24.687 1.00 98.69 209 GLU A O 1
ATOM 1657 N N . ALA A 1 210 ? 2.378 -1.390 -22.457 1.00 98.25 210 ALA A N 1
ATOM 1658 C CA . ALA A 1 210 ? 2.918 -0.034 -22.433 1.00 98.25 210 ALA A CA 1
ATOM 1659 C C . ALA A 1 210 ? 4.344 0.023 -23.006 1.00 98.25 210 ALA A C 1
ATOM 1661 O O . ALA A 1 210 ? 4.696 0.985 -23.702 1.00 98.25 210 ALA A O 1
ATOM 1662 N N . GLY A 1 211 ? 5.141 -1.027 -22.786 1.00 98.44 211 GLY A N 1
ATOM 1663 C CA . GLY A 1 211 ? 6.474 -1.177 -23.361 1.00 98.44 211 GLY A CA 1
ATOM 1664 C C . GLY A 1 211 ? 6.433 -1.202 -24.887 1.00 98.44 211 GLY A C 1
ATOM 1665 O O . GLY A 1 211 ? 7.099 -0.393 -25.535 1.00 98.44 211 GLY A O 1
ATOM 1666 N N . ARG A 1 212 ? 5.588 -2.057 -25.479 1.00 98.25 212 ARG A N 1
ATOM 1667 C CA . ARG A 1 212 ? 5.434 -2.151 -26.941 1.00 98.25 212 ARG A CA 1
ATOM 1668 C C . ARG A 1 212 ? 4.815 -0.896 -27.554 1.00 98.25 212 ARG A C 1
ATOM 1670 O O . ARG A 1 212 ? 5.238 -0.481 -28.629 1.00 98.25 212 ARG A O 1
ATOM 1677 N N . LYS A 1 213 ? 3.844 -0.274 -26.878 1.00 97.25 213 LYS A N 1
ATOM 1678 C CA . LYS A 1 213 ? 3.091 0.866 -27.426 1.00 97.25 213 LYS A CA 1
ATOM 1679 C C . LYS A 1 213 ? 3.823 2.205 -27.320 1.00 97.25 213 LYS A C 1
ATOM 1681 O O . LYS A 1 213 ? 3.680 3.046 -28.204 1.00 97.25 213 LYS A O 1
ATOM 1686 N N . ARG A 1 214 ? 4.550 2.449 -26.224 1.00 96.50 214 ARG A N 1
ATOM 1687 C CA . ARG A 1 214 ? 5.130 3.771 -25.908 1.00 96.50 214 ARG A CA 1
ATOM 1688 C C . ARG A 1 214 ? 6.547 3.717 -25.324 1.00 96.50 214 ARG A C 1
ATOM 1690 O O . ARG A 1 214 ? 7.055 4.758 -24.921 1.00 96.50 214 ARG A O 1
ATOM 1697 N N . LYS A 1 215 ? 7.210 2.553 -25.301 1.00 97.56 215 LYS A N 1
ATOM 1698 C CA . LYS A 1 215 ? 8.530 2.369 -24.665 1.00 97.56 215 LYS A CA 1
ATOM 1699 C C . LYS A 1 215 ? 8.517 2.793 -23.189 1.00 97.56 215 LYS A C 1
ATOM 1701 O O . LYS A 1 215 ? 9.450 3.447 -22.728 1.00 97.56 215 LYS A O 1
ATOM 1706 N N . ILE A 1 216 ? 7.434 2.474 -22.477 1.00 98.38 216 ILE A N 1
ATOM 1707 C CA . ILE A 1 216 ? 7.287 2.757 -21.044 1.00 98.38 216 ILE A CA 1
ATOM 1708 C C . ILE A 1 216 ? 7.587 1.494 -20.249 1.00 98.38 216 ILE A C 1
ATOM 1710 O O . ILE A 1 216 ? 7.041 0.434 -20.545 1.00 98.38 216 ILE A O 1
ATOM 1714 N N . ARG A 1 217 ? 8.441 1.620 -19.234 1.00 98.62 217 ARG A N 1
ATOM 1715 C CA . ARG A 1 217 ? 8.720 0.549 -18.273 1.00 98.62 217 ARG A CA 1
ATOM 1716 C C . ARG A 1 217 ? 7.681 0.580 -17.157 1.00 98.62 217 ARG A C 1
ATOM 1718 O O . ARG A 1 217 ? 7.219 1.647 -16.763 1.00 98.62 217 ARG A O 1
ATOM 1725 N N . VAL A 1 218 ? 7.316 -0.582 -16.640 1.00 98.75 218 VAL A N 1
ATOM 1726 C CA . VAL A 1 218 ? 6.314 -0.721 -15.575 1.00 98.75 218 VAL A CA 1
ATOM 1727 C C . VAL A 1 218 ? 6.887 -1.688 -14.554 1.00 98.75 218 VAL A C 1
ATOM 1729 O O . VAL A 1 218 ? 7.135 -2.838 -14.891 1.00 98.75 218 VAL A O 1
ATOM 1732 N N . ASN A 1 219 ? 7.139 -1.231 -13.332 1.00 98.81 219 ASN A N 1
ATOM 1733 C CA . ASN A 1 219 ? 7.702 -2.058 -12.259 1.00 98.81 219 ASN A CA 1
ATOM 1734 C C . ASN A 1 219 ? 6.908 -1.876 -10.964 1.00 98.81 219 ASN A C 1
ATOM 1736 O O . ASN A 1 219 ? 6.078 -0.971 -10.845 1.00 98.81 219 ASN A O 1
ATOM 1740 N N . ILE A 1 220 ? 7.176 -2.727 -9.981 1.00 98.75 220 ILE A N 1
ATOM 1741 C CA . ILE A 1 220 ? 6.524 -2.672 -8.677 1.00 98.75 220 ILE A CA 1
ATOM 1742 C C . ILE A 1 220 ? 7.525 -2.971 -7.567 1.00 98.75 220 ILE A C 1
ATOM 1744 O O . ILE A 1 220 ? 8.415 -3.799 -7.738 1.00 98.75 220 ILE A O 1
ATOM 1748 N N . ILE A 1 221 ? 7.402 -2.275 -6.438 1.00 98.81 221 ILE A N 1
ATOM 1749 C CA . ILE A 1 221 ? 8.235 -2.520 -5.257 1.00 98.81 221 ILE A CA 1
ATOM 1750 C C . ILE A 1 221 ? 7.398 -3.244 -4.206 1.00 98.81 221 ILE A C 1
ATOM 1752 O O . ILE A 1 221 ? 6.347 -2.741 -3.806 1.00 98.81 221 ILE A O 1
ATOM 1756 N N . SER A 1 222 ? 7.871 -4.402 -3.749 1.00 98.44 222 SER A N 1
ATOM 1757 C CA . SER A 1 222 ? 7.344 -5.087 -2.568 1.00 98.44 222 SER A CA 1
ATOM 1758 C C . SER A 1 222 ? 8.101 -4.570 -1.350 1.00 98.44 222 SER A C 1
ATOM 1760 O O . SER A 1 222 ? 9.241 -4.957 -1.097 1.00 98.44 222 SER A O 1
ATOM 1762 N N . ALA A 1 223 ? 7.506 -3.598 -0.662 1.00 97.62 223 ALA A N 1
ATOM 1763 C CA . ALA A 1 223 ? 8.149 -2.931 0.464 1.00 97.62 223 ALA A CA 1
ATOM 1764 C C . ALA A 1 223 ? 7.882 -3.676 1.779 1.00 97.62 223 ALA A C 1
ATOM 1766 O O . ALA A 1 223 ? 6.790 -4.208 1.988 1.00 97.62 223 ALA A O 1
ATOM 1767 N N . GLY A 1 224 ? 8.860 -3.656 2.685 1.00 95.12 224 GLY A N 1
ATOM 1768 C CA . GLY A 1 224 ? 8.680 -4.108 4.064 1.00 95.12 224 GLY A CA 1
ATOM 1769 C C . GLY A 1 224 ? 7.743 -3.196 4.876 1.00 95.12 224 GLY A C 1
ATOM 1770 O O . GLY A 1 224 ? 7.272 -2.160 4.389 1.00 95.12 224 GLY A O 1
ATOM 1771 N N . PRO A 1 225 ? 7.440 -3.567 6.130 1.00 91.38 225 PRO A N 1
ATOM 1772 C CA . PRO A 1 225 ? 6.576 -2.773 6.991 1.00 91.38 225 PRO A CA 1
ATOM 1773 C C . PRO A 1 225 ? 7.241 -1.431 7.338 1.00 91.38 225 PRO A C 1
ATOM 1775 O O . PRO A 1 225 ? 8.393 -1.373 7.754 1.00 91.38 225 PRO A O 1
ATOM 1778 N N . LEU A 1 226 ? 6.493 -0.339 7.168 1.00 84.75 226 LEU A N 1
ATOM 1779 C CA . LEU A 1 226 ? 6.961 1.028 7.401 1.00 84.75 226 LEU A CA 1
ATOM 1780 C C . LEU A 1 226 ? 5.963 1.771 8.291 1.00 84.75 226 LEU A C 1
ATOM 1782 O O . LEU A 1 226 ? 4.752 1.727 8.033 1.00 84.75 226 LEU A O 1
ATOM 1786 N N . ARG A 1 227 ? 6.457 2.536 9.278 1.00 70.81 227 ARG A N 1
ATOM 1787 C CA . ARG A 1 227 ? 5.640 3.443 10.111 1.00 70.81 227 ARG A CA 1
ATOM 1788 C C . ARG A 1 227 ? 5.097 4.619 9.289 1.00 70.81 227 ARG A C 1
ATOM 1790 O O . ARG A 1 227 ? 5.531 5.760 9.419 1.00 70.81 227 ARG A O 1
ATOM 1797 N N . SER A 1 228 ? 4.103 4.358 8.448 1.00 65.88 228 SER A N 1
ATOM 1798 C CA . SER A 1 228 ? 3.351 5.380 7.717 1.00 65.88 228 SER A CA 1
ATOM 1799 C C . SER A 1 228 ? 2.059 5.765 8.447 1.00 65.88 228 SER A C 1
ATOM 1801 O O . SER A 1 228 ? 1.579 5.079 9.349 1.00 65.88 228 SER A O 1
ATOM 1803 N N . ARG A 1 229 ? 1.432 6.871 8.041 1.00 53.34 229 ARG A N 1
ATOM 1804 C CA . ARG A 1 229 ? 0.148 7.299 8.625 1.00 53.34 229 ARG A CA 1
ATOM 1805 C C . ARG A 1 229 ? -0.997 6.325 8.317 1.00 53.34 229 ARG A C 1
ATOM 1807 O O . ARG A 1 229 ? -1.833 6.088 9.181 1.00 53.34 229 ARG A O 1
ATOM 1814 N N . ALA A 1 230 ? -1.014 5.739 7.115 1.00 54.62 230 ALA A N 1
ATOM 1815 C CA . ALA A 1 230 ? -1.970 4.688 6.752 1.00 54.62 230 ALA A CA 1
ATOM 1816 C C . ALA A 1 230 ? -1.721 3.407 7.557 1.00 54.62 230 ALA A C 1
ATOM 1818 O O . ALA A 1 230 ? -2.670 2.720 7.926 1.00 54.62 230 ALA A O 1
ATOM 1819 N N . ALA A 1 231 ? -0.451 3.139 7.865 1.00 56.34 231 ALA A N 1
ATOM 1820 C CA . ALA A 1 231 ? -0.046 1.989 8.642 1.00 56.34 231 ALA A CA 1
ATOM 1821 C C . ALA A 1 231 ? -0.469 2.071 10.110 1.00 56.34 231 ALA A C 1
ATOM 1823 O O . ALA A 1 231 ? -0.979 1.104 10.665 1.00 56.34 231 ALA A O 1
ATOM 1824 N N . ARG A 1 232 ? -0.338 3.258 10.719 1.00 50.62 232 ARG A N 1
ATOM 1825 C CA . ARG A 1 232 ? -0.765 3.482 12.103 1.00 50.62 232 ARG A CA 1
ATOM 1826 C C . ARG A 1 232 ? -2.228 3.134 12.308 1.00 50.62 232 ARG A C 1
ATOM 1828 O O . ARG A 1 232 ? -2.546 2.666 13.383 1.00 50.62 232 ARG A O 1
ATOM 1835 N N . ALA A 1 233 ? -3.095 3.295 11.301 1.00 44.88 233 ALA A N 1
ATOM 1836 C CA . ALA A 1 233 ? -4.531 3.030 11.414 1.00 44.88 233 ALA A CA 1
ATOM 1837 C C . ALA A 1 233 ? -4.897 1.572 11.788 1.00 44.88 233 ALA A C 1
ATOM 1839 O O . ALA A 1 233 ? -6.058 1.270 12.063 1.00 44.88 233 ALA A O 1
ATOM 1840 N N . ILE A 1 234 ? -3.918 0.662 11.753 1.00 55.12 234 ILE A N 1
ATOM 1841 C CA . ILE A 1 234 ? -4.075 -0.768 11.983 1.00 55.12 234 ILE A CA 1
ATOM 1842 C C . ILE A 1 234 ? -2.925 -1.193 12.909 1.00 55.12 234 ILE A C 1
ATOM 1844 O O . ILE A 1 234 ? -1.780 -1.256 12.471 1.00 55.12 234 ILE A O 1
ATOM 1848 N N . GLY A 1 235 ? -3.207 -1.504 14.183 1.00 57.41 235 GLY A N 1
ATOM 1849 C CA . GLY A 1 235 ? -2.186 -1.917 15.174 1.00 57.41 235 GLY A CA 1
ATOM 1850 C C . GLY A 1 235 ? -1.346 -3.143 14.770 1.00 57.41 235 GLY A C 1
ATOM 1851 O O . GLY A 1 235 ? -0.326 -3.435 15.378 1.00 57.41 235 GLY A O 1
ATOM 1852 N N . PHE A 1 236 ? -1.747 -3.817 13.693 1.00 72.19 236 PHE A N 1
ATOM 1853 C CA . PHE A 1 236 ? -0.995 -4.835 12.972 1.00 72.19 236 PHE A CA 1
ATOM 1854 C C . PHE A 1 236 ? 0.424 -4.397 12.560 1.00 72.19 236 PHE A C 1
ATOM 1856 O O . PHE A 1 236 ? 1.323 -5.229 12.552 1.00 72.19 236 PHE A O 1
ATOM 1863 N N . ILE A 1 237 ? 0.657 -3.123 12.214 1.00 79.38 237 ILE A N 1
ATOM 1864 C CA . ILE A 1 237 ? 1.933 -2.747 11.577 1.00 79.38 237 ILE A CA 1
ATOM 1865 C C . ILE A 1 237 ? 3.076 -2.557 12.565 1.00 79.38 237 ILE A C 1
ATOM 1867 O O . ILE A 1 237 ? 4.192 -2.928 12.222 1.00 79.38 237 ILE A O 1
ATOM 1871 N N . ASP A 1 238 ? 2.824 -2.069 13.781 1.00 81.38 238 ASP A N 1
ATOM 1872 C CA . ASP A 1 238 ? 3.882 -2.007 14.799 1.00 81.38 238 ASP A CA 1
ATOM 1873 C C . ASP A 1 238 ? 4.407 -3.422 15.112 1.00 81.38 238 ASP A C 1
ATOM 1875 O O . ASP A 1 238 ? 5.612 -3.645 15.081 1.00 81.38 238 ASP A O 1
ATOM 1879 N N . MET A 1 239 ? 3.511 -4.409 15.235 1.00 85.31 239 MET A N 1
ATOM 1880 C CA . MET A 1 239 ? 3.892 -5.819 15.389 1.00 85.31 239 MET A CA 1
ATOM 1881 C C . MET A 1 239 ? 4.694 -6.356 14.192 1.00 85.31 239 MET A C 1
ATOM 1883 O O . MET A 1 239 ? 5.692 -7.044 14.385 1.00 85.31 239 MET A O 1
ATOM 1887 N N . MET A 1 240 ? 4.312 -6.017 12.955 1.00 91.06 240 MET A N 1
ATOM 1888 C CA . MET A 1 240 ? 5.079 -6.444 11.777 1.00 91.06 240 MET A CA 1
ATOM 1889 C C . MET A 1 240 ? 6.457 -5.781 11.680 1.00 91.06 240 MET A C 1
ATOM 1891 O O . MET A 1 240 ? 7.371 -6.385 11.121 1.00 91.06 240 MET A O 1
ATOM 1895 N N . ILE A 1 241 ? 6.618 -4.557 12.190 1.00 91.06 241 ILE A N 1
ATOM 1896 C CA . ILE A 1 241 ? 7.923 -3.887 12.257 1.00 91.06 241 ILE A CA 1
ATOM 1897 C C . ILE A 1 241 ? 8.835 -4.648 13.212 1.00 91.06 241 ILE A C 1
ATOM 1899 O O . ILE A 1 241 ? 9.924 -5.038 12.801 1.00 91.06 241 ILE A O 1
ATOM 1903 N N . ASP A 1 242 ? 8.365 -4.928 14.427 1.00 91.25 242 ASP A N 1
ATOM 1904 C CA . ASP A 1 242 ? 9.141 -5.669 15.424 1.00 91.25 242 ASP A CA 1
ATOM 1905 C C . ASP A 1 242 ? 9.502 -7.072 14.906 1.00 91.25 242 ASP A C 1
ATOM 1907 O O . ASP A 1 242 ? 10.660 -7.486 14.979 1.00 91.25 242 ASP A O 1
ATOM 1911 N N . TYR A 1 243 ? 8.545 -7.759 14.267 1.00 94.31 243 TYR A N 1
ATOM 1912 C CA . TYR A 1 243 ? 8.786 -9.041 13.602 1.00 94.31 243 TYR A CA 1
ATOM 1913 C C . TYR A 1 243 ? 9.868 -8.937 12.520 1.00 94.31 243 TYR A C 1
ATOM 1915 O O . TYR A 1 243 ? 10.744 -9.795 12.433 1.00 94.31 243 TYR A O 1
ATOM 1923 N N . SER A 1 244 ? 9.831 -7.889 11.691 1.00 96.19 244 SER A N 1
ATOM 1924 C CA . SER A 1 244 ? 10.829 -7.684 10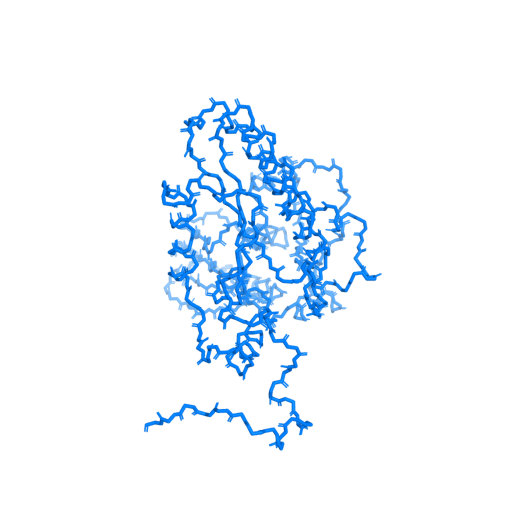.641 1.00 96.19 244 SER A CA 1
ATOM 1925 C C . SER A 1 244 ? 12.216 -7.403 11.212 1.00 96.19 244 SER A C 1
ATOM 1927 O O . SER A 1 244 ? 13.184 -7.918 10.666 1.00 96.19 244 SER A O 1
ATOM 1929 N N . ILE A 1 245 ? 12.334 -6.604 12.277 1.00 93.81 245 ILE A N 1
ATOM 1930 C CA . ILE A 1 245 ? 13.626 -6.302 12.915 1.00 93.81 245 ILE A CA 1
ATOM 1931 C C . ILE A 1 245 ? 14.235 -7.579 13.495 1.00 93.81 245 ILE A C 1
ATOM 1933 O O . ILE A 1 245 ? 15.419 -7.833 13.298 1.00 93.81 245 ILE A O 1
ATOM 1937 N N . ALA A 1 246 ? 13.421 -8.387 14.177 1.00 93.00 246 ALA A N 1
ATOM 1938 C CA . ALA A 1 246 ? 13.881 -9.614 14.816 1.00 93.00 246 ALA A CA 1
ATOM 1939 C C . ALA A 1 246 ? 14.283 -10.700 13.807 1.00 93.00 246 ALA A C 1
ATOM 1941 O O . ALA A 1 246 ? 15.178 -11.493 14.094 1.00 93.00 246 ALA A O 1
ATOM 1942 N N . ASN A 1 247 ? 13.628 -10.749 12.639 1.00 94.75 247 ASN A N 1
ATOM 1943 C CA . ASN A 1 247 ? 13.714 -11.903 11.743 1.00 94.75 247 ASN A CA 1
ATOM 1944 C C . ASN A 1 247 ? 14.332 -11.646 10.367 1.00 94.75 247 ASN A C 1
ATOM 1946 O O . ASN A 1 247 ? 14.605 -12.611 9.654 1.00 94.75 247 ASN A O 1
ATOM 1950 N N . ALA A 1 248 ? 14.543 -10.397 9.950 1.00 96.44 248 ALA A N 1
ATOM 1951 C CA . ALA A 1 248 ? 15.161 -10.117 8.656 1.00 96.44 248 ALA A CA 1
ATOM 1952 C C . ALA A 1 248 ? 16.686 -10.353 8.685 1.00 96.44 248 ALA A C 1
ATOM 1954 O O . ALA A 1 248 ? 17.320 -10.159 9.724 1.00 96.44 248 ALA A O 1
ATOM 1955 N N . PRO A 1 249 ? 17.305 -10.681 7.533 1.00 95.88 249 PRO A N 1
ATOM 1956 C CA . PRO A 1 249 ? 18.761 -10.720 7.402 1.00 95.88 249 PRO A CA 1
ATOM 1957 C C . PRO A 1 249 ? 19.447 -9.410 7.813 1.00 95.88 249 PRO A C 1
ATOM 1959 O O . PRO A 1 249 ? 20.508 -9.441 8.430 1.00 95.88 249 PRO A O 1
ATOM 1962 N N . LEU A 1 250 ? 18.847 -8.258 7.484 1.00 96.12 250 LEU A N 1
ATOM 1963 C CA . LEU A 1 250 ? 19.303 -6.949 7.956 1.00 96.12 250 LEU A CA 1
ATOM 1964 C C . LEU A 1 250 ? 18.434 -6.504 9.144 1.00 96.12 250 LEU A C 1
ATOM 1966 O O . LEU A 1 250 ? 17.305 -6.048 8.950 1.00 96.12 250 LEU A O 1
ATOM 1970 N N . GLN A 1 251 ? 18.967 -6.617 10.364 1.00 93.88 251 GLN A N 1
ATOM 1971 C CA . GLN A 1 251 ? 18.262 -6.347 11.629 1.00 93.88 251 GLN A CA 1
ATOM 1972 C C . GLN A 1 251 ? 18.119 -4.843 11.919 1.00 93.88 251 GLN A C 1
ATOM 1974 O O . GLN A 1 251 ? 18.728 -4.291 12.830 1.00 93.88 251 GLN A O 1
ATOM 1979 N N . LYS A 1 252 ? 17.317 -4.146 11.113 1.00 93.75 252 LYS A N 1
ATOM 1980 C CA . LYS A 1 252 ? 17.083 -2.702 11.248 1.00 93.75 252 LYS A CA 1
ATOM 1981 C C . LYS A 1 252 ? 15.665 -2.311 10.854 1.00 93.75 252 LYS A C 1
ATOM 1983 O O . LYS A 1 252 ? 14.998 -3.026 10.106 1.00 93.75 252 LYS A O 1
ATOM 1988 N N . GLU A 1 253 ? 15.215 -1.139 11.298 1.00 93.69 253 GLU A N 1
ATOM 1989 C CA . GLU A 1 253 ? 13.988 -0.543 10.761 1.00 93.69 253 GLU A CA 1
ATOM 1990 C C . GLU A 1 253 ? 14.178 -0.174 9.277 1.00 93.69 253 GLU A C 1
ATOM 1992 O O . GLU A 1 253 ? 15.234 0.311 8.860 1.00 93.69 253 GLU A O 1
ATOM 1997 N N . LEU A 1 254 ? 13.149 -0.418 8.461 1.00 95.25 254 LEU A N 1
ATOM 1998 C CA . LEU A 1 254 ? 13.105 0.037 7.072 1.00 95.25 254 LEU A CA 1
ATOM 1999 C C . LEU A 1 254 ? 12.733 1.522 7.035 1.00 95.25 254 LEU A C 1
ATOM 2001 O O . LEU A 1 254 ? 11.717 1.920 7.611 1.00 95.25 254 LEU A O 1
ATOM 2005 N N . SER A 1 255 ? 13.505 2.341 6.321 1.00 93.56 255 SER A N 1
ATOM 2006 C CA . SER A 1 255 ? 13.190 3.763 6.165 1.00 93.56 255 SER A CA 1
ATOM 2007 C C . SER A 1 255 ? 12.415 4.050 4.872 1.00 93.56 255 SER A C 1
ATOM 2009 O O . SER A 1 255 ? 12.514 3.341 3.869 1.00 93.56 255 SER A O 1
ATOM 2011 N N . ALA A 1 256 ? 11.639 5.140 4.866 1.00 93.62 256 ALA A N 1
ATOM 2012 C CA . ALA A 1 256 ? 10.957 5.603 3.655 1.00 93.62 256 ALA A CA 1
ATOM 2013 C C . ALA A 1 256 ? 11.951 6.011 2.551 1.00 93.62 256 ALA A C 1
ATOM 2015 O O . ALA A 1 256 ? 11.638 5.903 1.365 1.00 93.62 256 ALA A O 1
ATOM 2016 N N . GLU A 1 257 ? 13.140 6.471 2.944 1.00 96.56 257 GLU A N 1
ATOM 2017 C CA . GLU A 1 257 ? 14.204 6.880 2.032 1.00 96.56 257 GLU A CA 1
ATOM 2018 C C . GLU A 1 257 ? 14.751 5.689 1.243 1.00 96.56 257 GLU A C 1
ATOM 2020 O O . GLU A 1 257 ? 14.977 5.809 0.045 1.00 96.56 257 GLU A O 1
ATOM 2025 N N . GLU A 1 258 ? 14.871 4.511 1.855 1.00 97.81 258 GLU A N 1
ATOM 2026 C CA . GLU A 1 258 ? 15.345 3.303 1.167 1.00 97.81 258 GLU A CA 1
ATOM 2027 C C . GLU A 1 258 ? 14.390 2.860 0.055 1.00 97.81 258 GLU A C 1
ATOM 2029 O O . GLU A 1 258 ? 14.813 2.585 -1.071 1.00 97.81 258 GLU A O 1
ATOM 2034 N N . VAL A 1 259 ? 13.083 2.882 0.335 1.00 97.81 259 VAL A N 1
ATOM 2035 C CA . VAL A 1 259 ? 12.045 2.631 -0.677 1.00 97.81 259 VAL A CA 1
ATOM 2036 C C . VAL A 1 259 ? 12.063 3.722 -1.754 1.00 97.81 259 VAL A C 1
ATOM 2038 O O . VAL A 1 259 ? 11.935 3.426 -2.944 1.00 97.81 259 VAL A O 1
ATOM 2041 N N . GLY A 1 260 ? 12.261 4.984 -1.359 1.00 97.88 260 GLY A N 1
ATOM 2042 C CA . GLY A 1 260 ? 12.378 6.123 -2.272 1.00 97.88 260 GLY A CA 1
ATOM 2043 C C . GLY A 1 260 ? 13.584 6.027 -3.211 1.00 97.88 260 GLY A C 1
ATOM 2044 O O . GLY A 1 260 ? 13.447 6.266 -4.410 1.00 97.88 260 GLY A O 1
ATOM 2045 N N . ASN A 1 261 ? 14.740 5.609 -2.700 1.00 98.62 261 ASN A N 1
ATOM 2046 C CA . ASN A 1 261 ? 15.965 5.415 -3.470 1.00 98.62 261 ASN A CA 1
ATOM 2047 C C . ASN A 1 261 ? 15.802 4.283 -4.490 1.00 98.62 261 ASN A C 1
ATOM 2049 O O . ASN A 1 261 ? 16.138 4.461 -5.664 1.00 98.62 261 ASN A O 1
ATOM 2053 N N . ALA A 1 262 ? 15.197 3.161 -4.089 1.00 98.50 262 ALA A N 1
ATOM 2054 C CA . ALA A 1 262 ? 14.862 2.074 -5.006 1.00 98.50 262 ALA A CA 1
ATOM 2055 C C . ALA A 1 262 ? 13.882 2.526 -6.106 1.00 98.50 262 ALA A C 1
ATOM 2057 O O . ALA A 1 262 ? 14.079 2.220 -7.285 1.00 98.50 262 ALA A O 1
ATOM 2058 N N . ALA A 1 263 ? 12.858 3.310 -5.751 1.00 98.50 263 ALA A N 1
ATOM 2059 C CA . ALA A 1 263 ? 11.925 3.878 -6.722 1.00 98.50 263 ALA A CA 1
ATOM 2060 C C . ALA A 1 263 ? 12.616 4.856 -7.686 1.00 98.50 263 ALA A C 1
ATOM 2062 O O . ALA A 1 263 ? 12.373 4.805 -8.891 1.00 98.50 263 ALA A O 1
ATOM 2063 N N . SER A 1 264 ? 13.512 5.708 -7.183 1.00 98.31 264 SER A N 1
ATOM 2064 C CA . SER A 1 264 ? 14.305 6.636 -7.995 1.00 98.31 264 SER A CA 1
ATOM 2065 C C . SER A 1 264 ? 15.181 5.888 -9.004 1.00 98.31 264 SER A C 1
ATOM 2067 O O . SER A 1 264 ? 15.143 6.183 -10.202 1.00 98.31 264 SER A O 1
ATOM 2069 N N . PHE A 1 265 ? 15.882 4.840 -8.557 1.00 98.62 265 PHE A N 1
ATOM 2070 C CA . PHE A 1 265 ? 16.651 3.954 -9.431 1.00 98.62 265 PHE A CA 1
ATOM 2071 C C . PHE A 1 265 ? 15.772 3.338 -10.526 1.00 98.62 265 PHE A C 1
ATOM 2073 O O . PHE A 1 265 ? 16.080 3.493 -11.712 1.00 98.62 265 PHE A O 1
ATOM 2080 N N . LEU A 1 266 ? 14.645 2.719 -10.153 1.00 98.44 266 LEU A N 1
ATOM 2081 C CA . LEU A 1 266 ? 13.713 2.108 -11.104 1.00 98.44 266 LEU A CA 1
ATOM 2082 C C . LEU A 1 266 ? 13.123 3.129 -12.087 1.00 98.44 266 LEU A C 1
ATOM 2084 O O . LEU A 1 266 ? 12.871 2.786 -13.244 1.00 98.44 266 LEU A O 1
ATOM 2088 N N . ALA A 1 267 ? 12.930 4.383 -11.673 1.00 97.44 267 ALA A N 1
ATOM 2089 C CA . ALA A 1 267 ? 12.424 5.455 -12.529 1.00 97.44 267 ALA A CA 1
ATOM 2090 C C . ALA A 1 267 ? 13.487 6.009 -13.493 1.00 97.44 267 ALA A C 1
ATOM 2092 O O . ALA A 1 267 ? 13.146 6.540 -14.554 1.00 97.44 267 ALA A O 1
ATOM 2093 N N . SER A 1 268 ? 14.766 5.871 -13.146 1.00 97.94 268 SER A N 1
ATOM 2094 C CA . SER A 1 268 ? 15.894 6.425 -13.893 1.00 97.94 268 SER A CA 1
ATOM 2095 C C . SER A 1 268 ? 16.248 5.631 -15.167 1.00 97.94 268 SER A C 1
ATOM 2097 O O . SER A 1 268 ? 15.835 4.478 -15.330 1.00 97.94 268 SER A O 1
ATOM 2099 N N . PRO A 1 269 ? 17.069 6.199 -16.073 1.00 97.75 269 PRO A N 1
ATOM 2100 C CA . PRO A 1 269 ? 17.640 5.467 -17.207 1.00 97.75 269 PRO A CA 1
ATOM 2101 C C . PRO A 1 269 ? 18.571 4.305 -16.820 1.00 97.75 269 PRO A C 1
ATOM 2103 O O . PRO A 1 269 ? 18.793 3.419 -17.644 1.00 97.75 269 PRO A O 1
ATOM 2106 N N . LEU A 1 270 ? 19.088 4.270 -15.583 1.00 98.38 270 LEU A N 1
ATOM 2107 C CA . LEU A 1 270 ? 19.958 3.184 -15.107 1.00 98.38 270 LEU A CA 1
ATOM 2108 C C . LEU A 1 270 ? 19.223 1.836 -15.093 1.00 98.38 270 LEU A C 1
ATOM 2110 O O . LEU A 1 270 ? 19.826 0.795 -15.323 1.00 98.38 270 LEU A O 1
ATOM 2114 N N . ALA A 1 271 ? 17.902 1.863 -14.909 1.00 98.44 271 ALA A N 1
ATOM 2115 C CA . ALA A 1 271 ? 17.029 0.696 -14.957 1.00 98.44 271 ALA A CA 1
ATOM 2116 C C . ALA A 1 271 ? 16.414 0.459 -16.355 1.00 98.44 271 ALA A C 1
ATOM 2118 O O . ALA A 1 271 ? 15.344 -0.138 -16.470 1.00 98.44 271 ALA A O 1
ATOM 2119 N N . SER A 1 272 ? 17.042 0.946 -17.435 1.00 98.19 272 SER A N 1
ATOM 2120 C CA . SER A 1 272 ? 16.488 0.884 -18.803 1.00 98.19 272 SER A CA 1
ATOM 2121 C C . SER A 1 272 ? 16.180 -0.533 -19.305 1.00 98.19 272 SER A C 1
ATOM 2123 O O . SER A 1 272 ? 15.284 -0.693 -20.132 1.00 98.19 272 SER A O 1
ATOM 2125 N N . ALA A 1 273 ? 16.852 -1.552 -18.766 1.00 98.44 273 ALA A N 1
ATOM 2126 C CA . ALA A 1 273 ? 16.616 -2.962 -19.077 1.00 98.44 273 ALA A CA 1
ATOM 2127 C C . ALA A 1 273 ? 15.680 -3.684 -18.080 1.00 98.44 273 ALA A C 1
ATOM 2129 O O . ALA A 1 273 ? 15.511 -4.896 -18.176 1.00 98.44 273 ALA A O 1
ATOM 2130 N N . ILE A 1 274 ? 15.068 -2.969 -17.126 1.00 98.81 274 ILE A N 1
ATOM 2131 C CA . ILE A 1 274 ? 14.240 -3.555 -16.059 1.00 98.81 274 ILE A CA 1
ATOM 2132 C C . ILE A 1 274 ? 12.779 -3.120 -16.232 1.00 98.81 274 ILE A C 1
ATOM 2134 O O . ILE A 1 274 ? 12.439 -1.938 -16.079 1.00 98.81 274 ILE A O 1
ATOM 2138 N N . THR A 1 275 ? 11.903 -4.077 -16.545 1.00 98.75 275 THR A N 1
ATOM 2139 C CA . THR A 1 275 ? 10.448 -3.885 -16.649 1.00 98.75 275 THR A CA 1
ATOM 2140 C C . THR A 1 275 ? 9.700 -5.176 -16.311 1.00 98.75 275 THR A C 1
ATOM 2142 O O . THR A 1 275 ? 10.189 -6.264 -16.595 1.00 98.75 275 THR A O 1
ATOM 2145 N N . GLY A 1 276 ? 8.493 -5.059 -15.760 1.00 98.50 276 GLY A N 1
ATOM 2146 C CA . GLY A 1 276 ? 7.650 -6.187 -15.359 1.00 98.50 276 GLY A CA 1
ATOM 2147 C C . GLY A 1 276 ? 8.109 -6.883 -14.075 1.00 98.50 276 GLY A C 1
ATOM 2148 O O . GLY A 1 276 ? 7.649 -7.986 -13.795 1.00 98.50 276 GLY A O 1
ATOM 2149 N N . THR A 1 277 ? 9.006 -6.260 -13.306 1.00 98.50 277 THR A N 1
ATOM 2150 C CA . THR A 1 277 ? 9.666 -6.880 -12.151 1.00 98.50 277 THR A CA 1
ATOM 2151 C C . THR A 1 277 ? 9.058 -6.423 -10.828 1.00 98.50 277 THR A C 1
ATOM 2153 O O . THR A 1 277 ? 8.725 -5.246 -10.660 1.00 98.50 277 THR A O 1
ATOM 2156 N N . VAL A 1 278 ? 8.981 -7.363 -9.880 1.00 98.69 278 VAL A N 1
ATOM 2157 C CA . VAL A 1 278 ? 8.778 -7.103 -8.450 1.00 98.69 278 VAL A CA 1
ATOM 2158 C C . VAL A 1 278 ? 10.151 -6.952 -7.795 1.00 98.69 278 VAL A C 1
ATOM 2160 O O . VAL A 1 278 ? 10.943 -7.891 -7.800 1.00 98.69 278 VAL A O 1
ATOM 2163 N N . LEU A 1 279 ? 10.456 -5.768 -7.267 1.00 98.69 279 LEU A N 1
ATOM 2164 C CA . LEU A 1 279 ? 11.679 -5.515 -6.502 1.00 98.69 279 LEU A CA 1
ATOM 2165 C C . LEU A 1 279 ? 11.357 -5.529 -5.005 1.00 98.69 279 LEU A C 1
ATOM 2167 O O . LEU A 1 279 ? 10.570 -4.702 -4.548 1.00 98.69 279 LEU A O 1
ATOM 2171 N N . TYR A 1 280 ? 11.974 -6.426 -4.240 1.00 98.75 280 TYR A N 1
ATOM 2172 C CA . TYR A 1 280 ? 11.812 -6.455 -2.785 1.00 98.75 280 TYR A CA 1
ATOM 2173 C C . TYR A 1 280 ? 12.718 -5.421 -2.117 1.00 98.75 280 TYR A C 1
ATOM 2175 O O . TYR A 1 280 ? 13.919 -5.368 -2.379 1.00 98.75 280 TYR A O 1
ATOM 2183 N N . VAL A 1 281 ? 12.124 -4.594 -1.258 1.00 98.56 281 VAL A N 1
ATOM 2184 C CA . VAL A 1 281 ? 12.813 -3.584 -0.444 1.00 98.56 281 VAL A CA 1
ATOM 2185 C C . VAL A 1 281 ? 12.289 -3.715 0.984 1.00 98.56 281 VAL A C 1
ATOM 2187 O O . VAL A 1 281 ? 11.426 -2.962 1.434 1.00 98.56 281 VAL A O 1
ATOM 2190 N N . ASP A 1 282 ? 12.742 -4.764 1.659 1.00 98.19 282 ASP A N 1
ATOM 2191 C CA . ASP A 1 282 ? 12.162 -5.271 2.907 1.00 98.19 282 ASP A CA 1
ATOM 2192 C C . ASP A 1 282 ? 13.222 -5.854 3.860 1.00 98.19 282 ASP A C 1
ATOM 2194 O O . ASP A 1 282 ? 12.938 -6.776 4.623 1.00 98.19 282 ASP A O 1
ATOM 2198 N N . ASN A 1 283 ? 14.463 -5.358 3.781 1.00 98.25 283 ASN A N 1
ATOM 2199 C CA . ASN A 1 283 ? 15.609 -5.862 4.550 1.00 98.25 283 ASN A CA 1
ATOM 2200 C C . ASN A 1 283 ? 15.938 -7.353 4.306 1.00 98.25 283 ASN A C 1
ATOM 2202 O O . ASN A 1 283 ? 16.699 -7.950 5.067 1.00 98.25 283 ASN A O 1
ATOM 2206 N N . GLY A 1 284 ? 15.401 -7.948 3.232 1.00 97.88 284 GLY A N 1
ATOM 2207 C CA . GLY A 1 284 ? 15.608 -9.350 2.872 1.00 97.88 284 GLY A CA 1
ATOM 2208 C C . GLY A 1 284 ? 14.656 -10.317 3.574 1.00 97.88 284 GLY A C 1
ATOM 2209 O O . GLY A 1 284 ? 14.853 -11.526 3.477 1.00 97.88 284 GLY A O 1
ATOM 2210 N N . LEU A 1 285 ? 13.630 -9.819 4.276 1.00 98.06 285 LEU A N 1
ATOM 2211 C CA . LEU A 1 285 ? 12.700 -10.662 5.028 1.00 98.06 285 LEU A CA 1
ATOM 2212 C C . LEU A 1 285 ? 12.007 -11.705 4.135 1.00 98.06 285 LEU A C 1
ATOM 2214 O O . LEU A 1 285 ? 11.859 -12.854 4.543 1.00 98.06 285 LEU A O 1
ATOM 2218 N N . ASN A 1 286 ? 11.638 -11.346 2.900 1.00 98.00 286 ASN A N 1
ATOM 2219 C CA . ASN A 1 286 ? 11.040 -12.269 1.927 1.00 98.00 286 ASN A CA 1
ATOM 2220 C C . ASN A 1 286 ? 11.886 -13.529 1.655 1.00 98.00 286 ASN A C 1
ATOM 2222 O O . ASN A 1 286 ? 11.324 -14.578 1.335 1.00 98.00 286 ASN A O 1
ATOM 2226 N N . ALA A 1 287 ? 13.213 -13.450 1.797 1.00 97.94 287 ALA A N 1
ATOM 2227 C CA . ALA A 1 287 ? 14.114 -14.568 1.539 1.00 97.94 287 ALA A CA 1
ATOM 2228 C C . ALA A 1 287 ? 14.146 -15.585 2.693 1.00 97.94 287 ALA A C 1
ATOM 2230 O O . ALA A 1 287 ? 14.580 -16.721 2.501 1.00 97.94 287 ALA A O 1
ATOM 2231 N N . MET A 1 288 ? 13.669 -15.207 3.882 1.00 96.88 288 MET A N 1
ATOM 2232 C CA . MET A 1 288 ? 13.675 -16.075 5.056 1.00 96.88 288 MET A CA 1
ATOM 2233 C C . MET A 1 288 ? 12.667 -17.224 4.910 1.00 96.88 288 MET A C 1
ATOM 2235 O O . MET A 1 288 ? 11.531 -17.050 4.447 1.00 96.88 288 MET A O 1
ATOM 2239 N N . GLY A 1 289 ? 13.094 -18.420 5.322 1.00 93.75 289 GLY A N 1
ATOM 2240 C CA . GLY A 1 289 ? 12.248 -19.617 5.397 1.00 93.75 289 GLY A CA 1
ATOM 2241 C C . GLY A 1 289 ? 11.641 -19.860 6.782 1.00 93.75 289 GLY A C 1
ATOM 2242 O O . GLY A 1 289 ? 10.612 -20.523 6.885 1.00 93.75 289 GLY A O 1
ATOM 2243 N N . VAL A 1 290 ? 12.256 -19.317 7.838 1.00 91.00 290 VAL A N 1
ATOM 2244 C CA . VAL A 1 290 ? 11.833 -19.466 9.239 1.00 91.00 290 VAL A CA 1
ATOM 2245 C C . VAL A 1 290 ? 12.035 -18.156 10.000 1.00 91.00 290 VAL A C 1
ATOM 2247 O O . VAL A 1 290 ? 12.955 -17.400 9.690 1.00 91.00 290 VAL A O 1
ATOM 2250 N N . GLY A 1 291 ? 11.187 -17.904 11.000 1.00 91.12 291 GLY A N 1
ATOM 2251 C CA . GLY A 1 291 ? 11.440 -16.880 12.015 1.00 91.12 291 GLY A CA 1
ATOM 2252 C C . GLY A 1 291 ? 12.505 -17.378 12.989 1.00 91.12 291 GLY A C 1
ATOM 2253 O O . GLY A 1 291 ? 12.389 -18.478 13.540 1.00 91.12 291 GLY A O 1
ATOM 2254 N N . VAL A 1 292 ? 13.563 -16.597 13.161 1.00 90.69 292 VAL A N 1
ATOM 2255 C CA . VAL A 1 292 ? 14.677 -16.918 14.059 1.00 90.69 292 VAL A CA 1
ATOM 2256 C C . VAL A 1 292 ? 14.340 -16.643 15.525 1.00 90.69 292 VAL A C 1
ATOM 2258 O O . VAL A 1 292 ? 14.968 -17.219 16.405 1.00 90.69 292 VAL A O 1
ATOM 2261 N N . ASP A 1 293 ? 13.319 -15.827 15.785 1.00 89.94 293 ASP A N 1
ATOM 2262 C CA . ASP A 1 293 ? 12.777 -15.540 17.118 1.00 89.94 293 ASP A CA 1
ATOM 2263 C C . ASP A 1 293 ? 11.872 -16.650 17.683 1.00 89.94 293 ASP A C 1
ATOM 2265 O O . ASP A 1 293 ? 11.463 -16.594 18.845 1.00 89.94 293 ASP A O 1
ATOM 2269 N N . SER A 1 294 ? 11.559 -17.670 16.879 1.00 90.81 294 SER A N 1
ATOM 2270 C CA . SER A 1 294 ? 10.784 -18.824 17.325 1.00 90.81 294 SER A CA 1
ATOM 2271 C C . SER A 1 294 ? 11.484 -19.518 18.501 1.00 90.81 294 SER A C 1
ATOM 2273 O O . SER A 1 294 ? 12.673 -19.820 18.398 1.00 90.81 294 SER A O 1
ATOM 2275 N N . PRO A 1 295 ? 10.769 -19.889 19.581 1.00 88.75 295 PRO A N 1
ATOM 2276 C CA . PRO A 1 295 ? 11.365 -20.620 20.702 1.00 88.75 295 PRO A CA 1
ATOM 2277 C C . PRO A 1 295 ? 12.020 -21.950 20.301 1.00 88.75 295 PRO A C 1
ATOM 2279 O O . PRO A 1 295 ? 12.918 -22.420 20.984 1.00 88.75 295 PRO A O 1
ATOM 2282 N N . ILE A 1 296 ? 11.584 -22.551 19.189 1.00 89.56 296 ILE A N 1
ATOM 2283 C CA . ILE A 1 296 ? 12.145 -23.802 18.647 1.00 89.56 296 ILE A CA 1
ATOM 2284 C C . ILE A 1 296 ? 13.525 -23.564 18.005 1.00 89.56 296 ILE A C 1
ATOM 2286 O O . ILE A 1 296 ? 14.334 -24.479 17.893 1.00 89.56 296 ILE A O 1
ATOM 2290 N N . SER A 1 297 ? 13.798 -22.328 17.593 1.00 82.12 297 SER A N 1
ATOM 2291 C CA . SER A 1 297 ? 15.031 -21.900 16.934 1.00 82.12 297 SER A CA 1
ATOM 2292 C C . SER A 1 297 ? 16.124 -21.473 17.924 1.00 82.12 297 SER A C 1
ATOM 2294 O O . SER A 1 297 ? 17.170 -21.006 17.479 1.00 82.12 297 SER A O 1
ATOM 2296 N N . SER A 1 298 ? 15.925 -21.629 19.243 1.00 78.94 298 SER A N 1
ATOM 2297 C CA . SER A 1 298 ? 16.864 -21.160 20.282 1.00 78.94 298 SER A CA 1
ATOM 2298 C C . SER A 1 298 ? 18.278 -21.717 20.137 1.00 78.94 298 SER A C 1
ATOM 2300 O O . SER A 1 298 ? 19.247 -21.045 20.486 1.00 78.94 298 SER A O 1
ATOM 2302 N N . ASP A 1 299 ? 18.380 -22.933 19.605 1.00 81.44 299 ASP A N 1
ATOM 2303 C CA . ASP A 1 299 ? 19.631 -23.682 19.505 1.00 81.44 299 ASP A CA 1
ATOM 2304 C C . ASP A 1 299 ? 20.321 -23.477 18.145 1.00 81.44 299 ASP A C 1
ATOM 2306 O O . ASP A 1 299 ? 21.412 -24.002 17.906 1.00 81.44 299 ASP A O 1
ATOM 2310 N N . LEU A 1 300 ? 19.708 -22.708 17.233 1.00 81.38 300 LEU A N 1
ATOM 2311 C CA . LEU A 1 300 ? 20.336 -22.349 15.966 1.00 81.38 300 LEU A CA 1
ATOM 2312 C C . LEU A 1 300 ? 21.494 -21.379 16.216 1.00 81.38 300 LEU A C 1
ATOM 2314 O O . LEU A 1 300 ? 21.340 -20.319 16.824 1.00 81.38 300 LEU A O 1
ATOM 2318 N N . ASN A 1 301 ? 22.663 -21.719 15.677 1.00 83.50 301 ASN A N 1
ATOM 2319 C CA . ASN A 1 301 ? 23.839 -20.859 15.720 1.00 83.50 301 ASN A CA 1
ATOM 2320 C C . ASN A 1 301 ? 23.703 -19.712 14.704 1.00 83.50 301 ASN A C 1
ATOM 2322 O O . ASN A 1 301 ? 24.219 -19.781 13.587 1.00 83.50 301 ASN A O 1
ATOM 2326 N N . ILE A 1 302 ? 22.942 -18.684 15.076 1.00 83.38 302 ILE A N 1
ATOM 2327 C CA . ILE A 1 302 ? 22.693 -17.501 14.252 1.00 83.38 302 ILE A CA 1
ATOM 2328 C C . ILE A 1 302 ? 23.816 -16.480 14.486 1.00 83.38 302 ILE A C 1
ATOM 2330 O O . ILE A 1 302 ? 24.073 -16.126 15.643 1.00 83.38 302 ILE A O 1
ATOM 2334 N N . PRO A 1 303 ? 24.469 -15.966 13.425 1.00 82.81 303 PRO A N 1
ATOM 2335 C CA . PRO A 1 303 ? 25.429 -14.877 13.555 1.00 82.81 303 PRO A CA 1
ATOM 2336 C C . PRO A 1 303 ? 24.779 -13.660 14.223 1.00 82.81 303 PRO A C 1
ATOM 2338 O O . PRO A 1 303 ? 23.742 -13.178 13.769 1.00 82.81 303 PRO A O 1
ATOM 2341 N N . LYS A 1 304 ? 25.386 -13.168 15.304 1.00 76.31 304 LYS A N 1
ATOM 2342 C CA . LYS A 1 304 ? 24.957 -11.948 15.999 1.00 76.31 304 LYS A CA 1
ATOM 2343 C C . LYS A 1 304 ? 25.871 -10.792 15.614 1.00 76.31 304 LYS A C 1
ATOM 2345 O O . LYS A 1 304 ? 27.054 -11.015 15.350 1.00 76.31 304 LYS A O 1
ATOM 2350 N N . GLU A 1 305 ? 25.329 -9.577 15.599 1.00 69.88 305 GLU A N 1
ATOM 2351 C CA . GLU A 1 305 ? 26.140 -8.366 15.476 1.00 69.88 305 GLU A CA 1
ATOM 2352 C C . GLU A 1 305 ? 27.220 -8.367 16.567 1.00 69.88 305 GLU A C 1
ATOM 2354 O O . GLU A 1 305 ? 26.931 -8.542 17.752 1.00 69.88 305 GLU A O 1
ATOM 2359 N N . GLN A 1 306 ? 28.479 -8.230 16.154 1.00 64.88 306 GLN A N 1
ATOM 2360 C CA . GLN A 1 306 ? 29.575 -7.970 17.078 1.00 64.88 306 GLN A CA 1
ATOM 2361 C C . GLN A 1 306 ? 29.536 -6.473 17.390 1.00 64.88 306 GLN A C 1
ATOM 2363 O O . GLN A 1 306 ? 29.696 -5.662 16.478 1.00 64.88 306 GLN A O 1
ATOM 2368 N N . HIS A 1 307 ? 29.245 -6.132 18.646 1.00 50.72 307 HIS A N 1
ATOM 2369 C CA . HIS A 1 307 ? 29.294 -4.757 19.146 1.00 50.72 307 HIS A CA 1
ATOM 2370 C C . HIS A 1 307 ? 30.721 -4.207 19.176 1.00 50.72 307 HIS A C 1
ATOM 2372 O O . HIS A 1 307 ? 31.640 -4.980 19.537 1.00 50.72 307 HIS A O 1
#

Secondary structure (DSSP, 8-state):
---B--SS-TT-EEEEEEES----TTSGGGHHHHHHHHHEEEEEEEEEE--GGGGGSTTHHHHHHHHHHHHHHTTEEEEEEETTEEEEEE-SS-HHHHHHHHHTTSSPBPPS--TT--SSSPBP-SSB--------GGG--HHHHHHHHIIIIIHHHHHHHHHTTTSPTT-EEEEEE-GGGTS--TT-TTTHHHHHHHHHHHHHHHHHHHHHHH--EEEEEEE-----HHHHTSTHHHHHHHHHHHHSSS-SPPPHHHHHHHHHHHHSGGGTT--S-EEEESTTGGG-SS-TTSGGGTTS-PPPP--

pLDDT: mean 84.52, std 13.99, range [41.66, 98.88]

Foldseek 3Di:
DDQFADLDAFQQDQEDEDAQDPDLCLPPVRLVVQSVNRNHHAQGKYKYQHDCVCVPPPCSVVSVVSVVLSCVLQVWDFDDDDDRMTMITNHLPDPPSNVVSVVVVSFAADDPDDDPDDSPPHGRDRHHHDPPQQDAQVPADPVLQVVLLVVQAVVVVVVCVVCLVPDAALFEDEEEAACLLPDPDHRSHSNNSVSRVNNLVVQLVCQVVSCVPRVYAGEYEHEAQDPDSVQSSRPVRVVSQCQLLQAAPQNDGQDPVQVVVVVVCCRDSVCSVDHSYYHYHRSRNVVDPDGCPPPVNPPPPDDDDDD

Organism: Pisum sativum (NCBI:txid3888)

Sequence (307 aa):
MSTKQLPFPTGSFEMIHCSRCRIDFHENDGIFIRESGRLLRSNGYFVYSAPPAYRKDKDFPVIWDKLVNLTTAMCWRLIAHKVQTAIWIKENSQPSCLLQNAKQKVTDVCDVDDESKPSWNIPLKNCIQVRKVTKPLLETSRKGYLDALSASSYSYVSLLKHFLPIINPGRSSISLTYIASERIIPGYGGGMSSAKAALESDTRVLAFEAGRKRKIRVNIISAGPLRSRAARAIGFIDMMIDYSIANAPLQKELSAEEVGNAASFLASPLASAITGTVLYVDNGLNAMGVGVDSPISSDLNIPKEQH

InterPro domains:
  IPR002347 Short-chain dehydrogenase/reductase SDR [PF13561] (132-286)
  IPR002347 Short-chain dehydrogenase/reductase SDR [PR00081] (192-211)
  IPR002347 Short-chain dehydrogenase/reductase SDR [PR00081] (214-231)
  IPR002347 Short-chain dehydrogenase/reductase SDR [PR00081] (249-269)
  IPR004159 Putative S-adenosyl-L-methionine-dependent methyltransferase [PF03141] (1-130)
  IPR014358 Enoyl-[acyl-carrier-protein] reductase (NADH) [PTHR43159] (132-299)
  IPR029063 S-adenosyl-L-methionine-dependent methyltransferase superfamily [G3DSA:3.40.50.150] (1-105)
  IPR029063 S-adenosyl-L-methionine-dependent methyltransferase superfamily [SSF53335] (5-67)
  IPR036291 NAD(P)-binding domain superfamily [SSF51735] (129-289)